Protein AF-G8SFS6-F1 (afdb_monomer_lite)

Radius of gyration: 29.77 Å; chains: 1; bounding box: 73×51×86 Å

Sequence (301 aa):
MADQIERLFADLRTDTLPRIRPPGADAARRTVRRRRRRAAAVTGIGLAVLAVAAFTTPLRLSSPAEPAAPLSQAERDSLALDAARVIRLHDYPQTNGGTITGDGPLVTLDVLPGEYDFVAACAGQAGTVDLRAGETHLELPCGPAPDKKAITVAVTGRRQQISVAARSDPAALGRVGIGWALNLSEKSRAQLMAAARQAIGDNASSTFLDDNGASGVQDNSVRAGSYRVTAACIGTGPVHGQAGNQQATGPFHPLKAFVVECDGKAHDFDVTMPAGSKMGFFEFSTVASAQGALGYRVTRR

Secondary structure (DSSP, 8-state):
-THHHHHHHHHHHHHS-----PPPHHHHHHHHHHHHHHHTTSSSSS-SS-SSS--SS-----PPPPPPPPPPHHHHHHHHHHHHHHTTTTT-TT-EEEEEESS---EEEEE-SEEEEEEEEEEESS-EEEEEETTEEEEEE-BSSPPEEEEEEEE-SSSEEEEEEEEE-TTTTTTEEEEEEEEE-HHHHHHHHHHHHHTT-TT-EEEEE-TT---PBP-TT--SEEEEEEEEEEEEEEEEEEEEEE-TTS-EEEEEEEEEEEEEEEEEEEEEEPTT--EEEE--EEPTT-EEEEEEEEEE-

Structure (mmCIF, N/CA/C/O backbone):
data_AF-G8SFS6-F1
#
_entry.id   AF-G8SFS6-F1
#
loop_
_atom_site.group_PDB
_atom_site.id
_atom_site.type_symbol
_atom_site.label_atom_id
_atom_site.label_alt_id
_atom_site.label_comp_id
_atom_site.label_asym_id
_atom_site.label_entity_id
_atom_site.label_seq_id
_atom_site.pdbx_PDB_ins_code
_atom_site.Cartn_x
_atom_site.Cartn_y
_atom_site.Cartn_z
_atom_site.occupancy
_atom_site.B_iso_or_equiv
_atom_site.auth_seq_id
_atom_site.auth_comp_id
_atom_site.auth_asym_id
_atom_site.auth_atom_id
_atom_site.pdbx_PDB_model_num
ATOM 1 N N . MET A 1 1 ? 27.723 22.082 29.533 1.00 51.47 1 MET A N 1
ATOM 2 C CA . MET A 1 1 ? 27.273 20.682 29.337 1.00 51.47 1 MET A CA 1
ATOM 3 C C . MET A 1 1 ? 27.221 20.255 27.865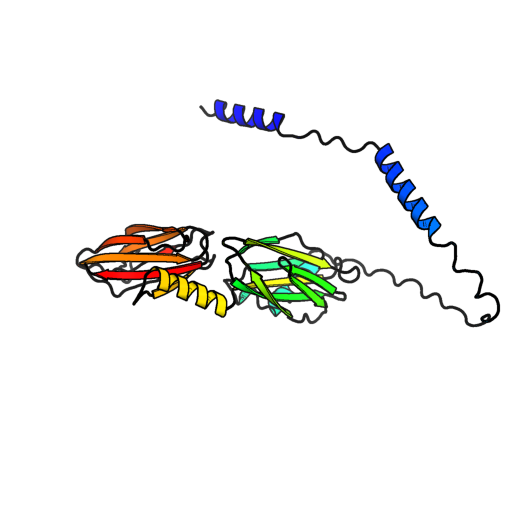 1.00 51.47 1 MET A C 1
ATOM 5 O O . MET A 1 1 ? 27.169 19.057 27.631 1.00 51.47 1 MET A O 1
ATOM 9 N N . ALA A 1 2 ? 27.286 21.166 26.880 1.00 58.38 2 ALA A N 1
ATOM 10 C CA . ALA A 1 2 ? 27.370 20.803 25.456 1.00 58.38 2 ALA A CA 1
ATOM 11 C C . ALA A 1 2 ? 28.702 20.110 25.076 1.00 58.38 2 ALA A C 1
ATOM 13 O O . ALA A 1 2 ? 28.708 19.179 24.277 1.00 58.38 2 ALA A O 1
ATOM 14 N N . ASP A 1 3 ? 29.801 20.469 25.746 1.00 71.38 3 ASP A N 1
ATOM 15 C CA . ASP A 1 3 ? 31.157 19.984 25.435 1.00 71.38 3 ASP A CA 1
ATOM 16 C C . ASP A 1 3 ? 31.357 18.468 25.623 1.00 71.38 3 ASP A C 1
ATOM 18 O O . ASP A 1 3 ? 32.284 17.875 25.071 1.00 71.38 3 ASP A O 1
ATOM 22 N N . GLN A 1 4 ? 30.501 17.815 26.415 1.00 74.06 4 GLN A N 1
ATOM 23 C CA . GLN A 1 4 ? 30.612 16.379 26.687 1.00 74.06 4 GLN A CA 1
ATOM 24 C C . GLN A 1 4 ? 30.012 15.534 25.555 1.00 74.06 4 GLN A C 1
ATOM 26 O O . GLN A 1 4 ? 30.500 14.441 25.273 1.00 74.06 4 GLN A O 1
ATOM 31 N N . ILE A 1 5 ? 28.995 16.067 24.870 1.00 78.62 5 ILE A N 1
ATOM 32 C CA . ILE A 1 5 ? 28.347 15.415 23.728 1.00 78.62 5 ILE A CA 1
ATOM 33 C C . ILE A 1 5 ? 29.230 15.550 22.480 1.00 78.62 5 ILE A C 1
ATOM 35 O O . ILE A 1 5 ? 29.415 14.572 21.759 1.00 78.62 5 ILE A O 1
ATOM 39 N N . GLU A 1 6 ? 29.861 16.709 22.261 1.00 80.25 6 GLU A N 1
ATOM 40 C CA . GLU A 1 6 ? 30.803 16.894 21.145 1.00 80.25 6 GLU A CA 1
ATOM 41 C C . GLU A 1 6 ? 32.016 15.959 21.225 1.00 80.25 6 GLU A C 1
ATOM 43 O O . GLU A 1 6 ? 32.436 15.418 20.200 1.00 80.25 6 GLU A O 1
ATOM 48 N N . ARG A 1 7 ? 32.542 15.689 22.429 1.00 79.56 7 ARG A N 1
ATOM 49 C CA . ARG A 1 7 ? 33.645 14.726 22.605 1.00 79.56 7 ARG A CA 1
ATOM 50 C C . ARG A 1 7 ? 33.244 13.295 22.247 1.00 79.56 7 ARG A C 1
ATOM 52 O O . ARG A 1 7 ? 34.015 12.608 21.586 1.00 79.56 7 ARG A O 1
ATOM 59 N N . LEU A 1 8 ? 32.030 12.871 22.603 1.00 82.56 8 LEU A N 1
ATOM 60 C CA . LEU A 1 8 ? 31.534 11.533 22.262 1.00 82.56 8 LEU A CA 1
ATOM 61 C C . LEU A 1 8 ? 31.358 11.349 20.747 1.00 82.56 8 LEU A C 1
ATOM 63 O O . LEU A 1 8 ? 31.684 10.287 20.218 1.00 82.56 8 LEU A O 1
ATOM 67 N N . PHE A 1 9 ? 30.901 12.380 20.029 1.00 82.06 9 PHE A N 1
ATOM 68 C CA . PHE A 1 9 ? 30.784 12.314 18.568 1.00 82.06 9 PHE A CA 1
ATOM 69 C C . PHE A 1 9 ? 32.134 12.390 17.845 1.00 82.06 9 PHE A C 1
ATOM 71 O O . PHE A 1 9 ? 32.279 11.791 16.778 1.00 82.06 9 PHE A O 1
ATOM 78 N N . ALA A 1 10 ? 33.121 13.092 18.406 1.00 83.25 10 ALA A N 1
ATOM 79 C CA . ALA A 1 10 ? 34.467 13.154 17.842 1.00 83.25 10 ALA A CA 1
ATOM 80 C C . ALA A 1 10 ? 35.186 11.793 17.922 1.00 83.25 10 ALA A C 1
ATOM 82 O O . ALA A 1 10 ? 35.748 11.342 16.920 1.00 83.25 10 ALA A O 1
ATOM 83 N N . ASP A 1 11 ? 35.094 11.097 19.059 1.00 77.56 11 ASP A N 1
ATOM 84 C CA . ASP A 1 11 ? 35.721 9.779 19.229 1.00 77.56 11 ASP A CA 1
ATOM 85 C C . ASP A 1 11 ? 35.065 8.713 18.334 1.00 77.56 11 ASP A C 1
ATOM 87 O O . ASP A 1 11 ? 35.756 7.978 17.624 1.00 77.56 11 ASP A O 1
ATOM 91 N N . LEU A 1 12 ? 33.729 8.702 18.237 1.00 78.94 12 LEU A N 1
ATOM 92 C CA . LEU A 1 12 ? 32.998 7.759 17.377 1.00 78.94 12 LEU A CA 1
ATOM 93 C C . LEU A 1 12 ? 33.327 7.906 15.885 1.00 78.94 12 LEU A C 1
ATOM 95 O O . LEU A 1 12 ? 33.337 6.913 15.154 1.00 78.94 12 LEU A O 1
ATOM 99 N N . ARG A 1 13 ? 33.625 9.124 15.415 1.00 74.56 13 ARG A N 1
ATOM 100 C CA . ARG A 1 13 ? 33.998 9.377 14.012 1.00 74.56 13 ARG A CA 1
ATOM 101 C C . ARG A 1 13 ? 35.380 8.834 13.657 1.00 74.56 13 ARG A C 1
ATOM 103 O O . ARG A 1 13 ? 35.637 8.548 12.489 1.00 74.56 13 ARG A O 1
ATOM 110 N N . THR A 1 14 ? 36.254 8.708 14.650 1.00 74.25 14 THR A N 1
ATOM 111 C CA . THR A 1 14 ? 37.650 8.315 14.444 1.00 74.25 14 THR A CA 1
ATOM 112 C C . THR A 1 14 ? 37.804 6.792 14.434 1.00 74.25 14 THR A C 1
ATOM 114 O O . THR A 1 14 ? 38.579 6.271 13.632 1.00 74.25 14 THR A O 1
ATOM 117 N N . ASP A 1 15 ? 36.994 6.075 15.222 1.00 70.50 15 ASP A N 1
ATOM 118 C CA . ASP A 1 15 ? 37.064 4.608 15.342 1.00 70.50 15 ASP A CA 1
ATOM 119 C C . ASP A 1 15 ? 36.212 3.828 14.324 1.00 70.50 15 ASP A C 1
ATOM 121 O O . ASP A 1 15 ? 36.464 2.647 14.083 1.00 70.50 15 ASP A O 1
ATOM 125 N N . THR A 1 16 ? 35.220 4.455 13.682 1.00 65.50 16 THR A N 1
ATOM 126 C CA . THR A 1 16 ? 34.256 3.734 12.821 1.00 65.50 16 THR A CA 1
ATOM 127 C C . THR A 1 16 ? 34.496 3.856 11.321 1.00 65.50 16 THR A C 1
ATOM 129 O O . THR A 1 16 ? 33.719 3.304 10.545 1.00 65.50 16 THR A O 1
ATOM 132 N N . LEU A 1 17 ? 35.564 4.525 10.873 1.00 60.78 17 LEU A N 1
ATOM 133 C CA . LEU A 1 17 ? 35.901 4.576 9.449 1.00 60.78 17 LEU A CA 1
ATOM 134 C C . LEU A 1 17 ? 36.831 3.410 9.080 1.00 60.78 17 LEU A C 1
ATOM 136 O O . LEU A 1 17 ? 38.049 3.513 9.266 1.00 60.78 17 LEU A O 1
ATOM 140 N N . PRO A 1 18 ? 36.307 2.292 8.534 1.00 63.66 18 PRO A N 1
ATOM 141 C CA . PRO A 1 18 ? 37.149 1.217 8.043 1.00 63.66 18 PRO A CA 1
ATOM 142 C C . PRO A 1 18 ? 38.092 1.776 6.979 1.00 63.66 18 PRO A C 1
ATOM 144 O O . PRO A 1 18 ? 37.667 2.368 5.984 1.00 63.66 18 PRO A O 1
ATOM 147 N N . ARG A 1 19 ? 39.398 1.577 7.175 1.00 64.62 19 ARG A N 1
ATOM 148 C CA . ARG A 1 19 ? 40.408 1.889 6.161 1.00 64.62 19 ARG A CA 1
ATOM 149 C C . ARG A 1 19 ? 40.219 0.944 4.976 1.00 64.62 19 ARG A C 1
ATOM 151 O O . ARG A 1 19 ? 40.835 -0.119 4.914 1.00 64.62 19 ARG A O 1
ATOM 158 N N . ILE A 1 20 ? 39.373 1.332 4.025 1.00 66.62 20 ILE A N 1
ATOM 159 C CA . ILE A 1 20 ? 39.246 0.646 2.740 1.00 66.62 20 ILE A CA 1
ATOM 160 C C . ILE A 1 20 ? 40.536 0.911 1.968 1.00 66.62 20 ILE A C 1
ATOM 162 O O . ILE A 1 20 ? 40.723 1.963 1.360 1.00 66.62 20 ILE A O 1
ATOM 166 N N . ARG A 1 21 ? 41.469 -0.039 2.038 1.00 71.56 21 ARG A N 1
ATOM 167 C CA . ARG A 1 21 ? 42.696 0.010 1.249 1.00 71.56 21 ARG A CA 1
ATOM 168 C C . ARG A 1 21 ? 42.326 -0.378 -0.186 1.00 71.56 21 ARG A C 1
ATOM 170 O O . ARG A 1 21 ? 41.913 -1.522 -0.394 1.00 71.56 21 ARG A O 1
ATOM 177 N N . PRO A 1 22 ? 42.430 0.531 -1.170 1.00 69.38 22 PRO A N 1
ATOM 178 C CA . PRO A 1 22 ? 42.109 0.188 -2.546 1.00 69.38 22 PRO A CA 1
ATOM 179 C C . PRO A 1 22 ? 43.020 -0.961 -3.006 1.00 69.38 22 PRO A C 1
ATOM 181 O O . PRO A 1 22 ? 44.209 -0.977 -2.658 1.00 69.38 22 PRO A O 1
ATOM 184 N N . PRO A 1 23 ? 42.492 -1.947 -3.752 1.00 75.25 23 PRO A N 1
ATOM 185 C CA . PRO A 1 23 ? 43.299 -3.044 -4.260 1.00 75.25 23 PRO A CA 1
ATOM 186 C C . PRO A 1 23 ? 44.426 -2.474 -5.127 1.00 75.25 23 PRO A C 1
ATOM 188 O O . PRO A 1 23 ? 44.185 -1.688 -6.041 1.00 75.25 23 PRO A O 1
ATOM 191 N N . GLY A 1 24 ? 45.670 -2.853 -4.821 1.00 83.44 24 GLY A N 1
ATOM 192 C CA . GLY A 1 24 ? 46.840 -2.369 -5.554 1.00 83.44 24 GLY A CA 1
ATOM 193 C C . GLY A 1 24 ? 46.741 -2.675 -7.053 1.00 83.44 24 GLY A C 1
ATOM 194 O O . GLY A 1 24 ? 46.121 -3.662 -7.458 1.00 83.44 24 GLY A O 1
ATOM 195 N N . ALA A 1 25 ? 47.383 -1.848 -7.884 1.00 76.88 25 ALA A N 1
ATOM 196 C CA . ALA A 1 25 ? 47.324 -1.928 -9.349 1.00 76.88 25 ALA A CA 1
ATOM 197 C C . ALA A 1 25 ? 47.638 -3.333 -9.919 1.00 76.88 25 ALA A C 1
ATOM 199 O O . ALA A 1 25 ? 47.129 -3.713 -10.978 1.00 76.88 25 ALA A O 1
ATOM 200 N N . ASP A 1 26 ? 48.411 -4.147 -9.198 1.00 73.75 26 ASP A N 1
ATOM 201 C CA . ASP A 1 26 ? 48.727 -5.524 -9.583 1.00 73.75 26 ASP A CA 1
ATOM 202 C C . ASP A 1 26 ? 47.541 -6.492 -9.474 1.00 73.75 26 ASP A C 1
ATOM 204 O O . ASP A 1 26 ? 47.451 -7.437 -10.263 1.00 73.75 26 ASP A O 1
ATOM 208 N N . ALA A 1 27 ? 46.601 -6.262 -8.553 1.00 66.94 27 ALA A N 1
ATOM 209 C CA . ALA A 1 27 ? 45.378 -7.059 -8.449 1.00 66.94 27 ALA A CA 1
ATOM 210 C C . ALA A 1 27 ? 44.453 -6.801 -9.651 1.00 66.94 27 ALA A C 1
ATOM 212 O O . ALA A 1 27 ? 43.930 -7.747 -10.246 1.00 66.94 27 ALA A O 1
ATOM 213 N N . ALA A 1 28 ? 44.345 -5.538 -10.082 1.00 70.62 28 ALA A N 1
ATOM 214 C CA . ALA A 1 28 ? 43.589 -5.149 -11.272 1.00 70.62 28 ALA A CA 1
ATOM 215 C C . ALA A 1 28 ? 44.207 -5.707 -12.570 1.00 70.62 28 ALA A C 1
ATOM 217 O O . ALA A 1 28 ? 43.500 -6.176 -13.462 1.00 70.62 28 ALA A O 1
ATOM 218 N N . ARG A 1 29 ? 45.542 -5.745 -12.681 1.00 75.88 29 ARG A N 1
ATOM 219 C CA . ARG A 1 29 ? 46.215 -6.313 -13.866 1.00 75.88 29 ARG A CA 1
ATOM 220 C C . ARG A 1 29 ? 45.997 -7.825 -14.005 1.00 75.88 29 ARG A C 1
ATOM 222 O O . ARG A 1 29 ? 45.841 -8.322 -15.125 1.00 75.88 29 ARG A O 1
ATOM 229 N N . ARG A 1 30 ? 45.945 -8.574 -12.895 1.00 73.25 30 ARG A N 1
ATOM 230 C CA . ARG A 1 30 ? 45.730 -10.037 -12.921 1.00 73.25 30 ARG A CA 1
ATOM 231 C C . ARG A 1 30 ? 44.321 -10.420 -13.383 1.00 73.25 30 ARG A C 1
ATOM 233 O O . ARG A 1 30 ? 44.181 -11.386 -14.140 1.00 73.25 30 ARG A O 1
ATOM 240 N N . THR A 1 31 ? 43.290 -9.670 -12.993 1.00 68.75 31 THR A N 1
ATOM 241 C CA . THR A 1 31 ? 41.898 -9.957 -13.388 1.00 68.75 31 THR A CA 1
ATOM 242 C C . THR A 1 31 ? 41.671 -9.735 -14.885 1.00 68.75 31 THR A C 1
ATOM 244 O O . THR A 1 31 ? 41.073 -10.589 -15.546 1.00 68.75 31 THR A O 1
ATOM 247 N N . VAL A 1 32 ? 42.249 -8.678 -15.467 1.00 71.81 32 VAL A N 1
ATOM 248 C CA . VAL A 1 32 ? 42.167 -8.409 -16.917 1.00 71.81 32 VAL A CA 1
ATOM 249 C C . VAL A 1 32 ? 42.871 -9.499 -17.737 1.00 71.81 32 VAL A C 1
ATOM 251 O O . VAL A 1 32 ? 42.327 -9.985 -18.734 1.00 71.81 32 VAL A O 1
ATOM 254 N N . ARG A 1 33 ? 44.056 -9.954 -17.300 1.00 72.25 33 ARG A N 1
ATOM 255 C CA . ARG A 1 33 ? 44.831 -10.983 -18.019 1.00 72.25 33 ARG A CA 1
ATOM 256 C C . ARG A 1 33 ? 44.119 -12.343 -18.037 1.00 72.25 33 ARG A C 1
ATOM 258 O O . ARG A 1 33 ? 44.167 -13.039 -19.052 1.00 72.25 33 ARG A O 1
ATOM 265 N N . ARG A 1 34 ? 43.406 -12.705 -16.959 1.00 69.31 34 ARG A N 1
ATOM 266 C CA . ARG A 1 34 ? 42.624 -13.957 -16.873 1.00 69.31 34 ARG A CA 1
ATOM 267 C C . ARG A 1 34 ? 41.404 -13.942 -17.801 1.00 69.31 34 ARG A C 1
ATOM 269 O O . ARG A 1 34 ? 41.083 -14.973 -18.387 1.00 69.31 34 ARG A O 1
ATOM 276 N N . ARG A 1 35 ? 40.765 -12.779 -17.985 1.00 65.88 35 ARG A N 1
ATOM 277 C CA . ARG A 1 35 ? 39.604 -12.618 -18.880 1.00 65.88 35 ARG A CA 1
ATOM 278 C C . ARG A 1 35 ? 39.998 -12.742 -20.356 1.00 65.88 35 ARG A C 1
ATOM 280 O O . ARG A 1 35 ? 39.342 -13.469 -21.095 1.00 65.88 35 ARG A O 1
ATOM 287 N N . ARG A 1 36 ? 41.126 -12.142 -20.762 1.00 66.44 36 ARG A N 1
ATOM 288 C CA . ARG A 1 36 ? 41.638 -12.248 -22.146 1.00 66.44 36 ARG A CA 1
ATOM 289 C C . ARG A 1 36 ? 42.048 -13.672 -22.535 1.00 66.44 36 ARG A C 1
ATOM 291 O O . ARG A 1 36 ? 41.779 -14.089 -23.654 1.00 66.44 36 ARG A O 1
ATOM 298 N N . ARG A 1 37 ? 42.632 -14.449 -21.613 1.00 59.28 37 ARG A N 1
ATOM 299 C CA . ARG A 1 37 ? 43.004 -15.851 -21.891 1.00 59.28 37 ARG A CA 1
ATOM 300 C C . ARG A 1 37 ? 41.801 -16.784 -22.065 1.00 59.28 37 ARG A C 1
ATOM 302 O O . ARG A 1 37 ? 41.914 -17.757 -22.796 1.00 59.28 37 ARG A O 1
ATOM 309 N N . ARG A 1 38 ? 40.656 -16.489 -21.438 1.00 57.09 38 ARG A N 1
ATOM 310 C CA . ARG A 1 38 ? 39.422 -17.276 -21.625 1.00 57.09 38 ARG A CA 1
ATOM 311 C C . ARG A 1 38 ? 38.707 -16.957 -22.940 1.00 57.09 38 ARG A C 1
ATOM 313 O O . ARG A 1 38 ? 38.140 -17.863 -23.532 1.00 57.09 38 ARG A O 1
ATOM 320 N N . ALA A 1 39 ? 38.792 -15.718 -23.426 1.00 54.19 39 ALA A N 1
ATOM 321 C CA . ALA A 1 39 ? 38.217 -15.337 -24.718 1.00 54.19 39 ALA A CA 1
ATOM 322 C C . ALA A 1 39 ? 38.933 -16.001 -25.912 1.00 54.19 39 ALA A C 1
ATOM 324 O O . ALA A 1 39 ? 38.287 -16.359 -26.887 1.00 54.19 39 ALA A O 1
ATOM 325 N N . ALA A 1 40 ? 40.248 -16.227 -25.816 1.00 52.12 40 ALA A N 1
ATOM 326 C CA . ALA A 1 40 ? 41.033 -16.836 -26.894 1.00 52.12 40 ALA A CA 1
ATOM 327 C C . ALA A 1 40 ? 40.899 -18.371 -27.001 1.00 52.12 40 ALA A C 1
ATOM 329 O O . ALA A 1 40 ? 41.312 -18.944 -28.001 1.00 52.12 40 ALA A O 1
ATOM 330 N N . ALA A 1 41 ? 40.345 -19.048 -25.988 1.00 52.12 41 ALA A N 1
ATOM 331 C CA . ALA A 1 41 ? 40.262 -20.513 -25.959 1.00 52.12 41 ALA A CA 1
ATOM 332 C C . ALA A 1 41 ? 38.978 -21.087 -26.595 1.00 52.12 41 ALA A C 1
ATOM 334 O O . ALA A 1 41 ? 38.900 -22.290 -26.812 1.00 52.12 41 ALA A O 1
ATOM 335 N N . VAL A 1 42 ? 37.974 -20.254 -26.898 1.00 50.47 42 VAL A N 1
ATOM 336 C CA . VAL A 1 42 ? 36.655 -20.712 -27.390 1.00 50.47 42 VAL A CA 1
ATOM 337 C C . VAL A 1 42 ? 36.524 -20.618 -28.922 1.00 50.47 42 VAL A C 1
ATOM 339 O O . VAL A 1 42 ? 35.622 -21.203 -29.507 1.00 50.47 42 VAL A O 1
ATOM 342 N N . THR A 1 43 ? 37.466 -19.978 -29.615 1.00 48.06 43 THR A N 1
ATOM 343 C CA . THR A 1 43 ? 37.448 -19.788 -31.080 1.00 48.06 43 THR A CA 1
ATOM 344 C C . THR A 1 43 ? 38.210 -20.862 -31.876 1.00 48.06 43 THR A C 1
ATOM 346 O O . THR A 1 43 ? 38.569 -20.631 -33.025 1.00 48.06 43 THR A O 1
ATOM 349 N N . GLY A 1 44 ? 38.492 -22.029 -31.285 1.00 47.47 44 GLY A N 1
ATOM 350 C CA . GLY A 1 44 ? 39.477 -22.976 -31.830 1.00 47.47 44 GLY A CA 1
ATOM 351 C C . GLY A 1 44 ? 38.984 -24.181 -32.646 1.00 47.47 44 GLY A C 1
ATOM 352 O O . GLY A 1 44 ? 39.829 -24.837 -33.240 1.00 47.47 44 GLY A O 1
ATOM 353 N N . ILE A 1 45 ? 37.690 -24.537 -32.683 1.00 48.38 45 ILE A N 1
ATOM 354 C CA . ILE A 1 45 ? 37.282 -25.884 -33.180 1.00 48.38 45 ILE A CA 1
ATOM 355 C C . ILE A 1 45 ? 36.271 -25.865 -34.355 1.00 48.38 45 ILE A C 1
ATOM 357 O O . ILE A 1 45 ? 35.963 -26.903 -34.928 1.00 48.38 45 ILE A O 1
ATOM 361 N N . GLY A 1 46 ? 35.801 -24.703 -34.820 1.00 43.84 46 GLY A N 1
ATOM 362 C CA . GLY A 1 46 ? 34.684 -24.622 -35.783 1.00 43.84 46 GLY A CA 1
ATOM 363 C C . GLY A 1 46 ? 34.990 -24.197 -37.228 1.00 43.84 46 GLY A C 1
ATOM 364 O O . GLY A 1 46 ? 34.070 -23.729 -37.887 1.00 43.84 46 GLY A O 1
ATOM 365 N N . LEU A 1 47 ? 36.232 -24.268 -37.730 1.00 49.41 47 LEU A N 1
ATOM 366 C CA . LEU A 1 47 ? 36.612 -23.634 -39.016 1.00 49.41 47 LEU A CA 1
ATOM 367 C C . LEU A 1 47 ? 37.258 -24.563 -40.066 1.00 49.41 47 LEU A C 1
ATOM 369 O O . LEU A 1 47 ? 38.018 -24.094 -40.905 1.00 49.41 47 LEU A O 1
ATOM 373 N N . ALA A 1 48 ? 36.955 -25.866 -40.068 1.00 47.62 48 ALA A N 1
ATOM 374 C CA . ALA A 1 48 ? 37.565 -26.804 -41.028 1.00 47.62 48 ALA A CA 1
ATOM 375 C C . ALA A 1 48 ? 36.614 -27.438 -42.072 1.00 47.62 48 ALA A C 1
ATOM 377 O O . ALA A 1 48 ? 37.098 -28.151 -42.942 1.00 47.62 48 ALA A O 1
ATOM 378 N N . VAL A 1 49 ? 35.293 -27.188 -42.051 1.00 50.28 49 VAL A N 1
ATOM 379 C CA . VAL A 1 49 ? 34.330 -27.903 -42.939 1.00 50.28 49 VAL A CA 1
ATOM 380 C C . VAL A 1 49 ? 33.600 -27.004 -43.963 1.00 50.28 49 VAL A C 1
ATOM 382 O O . VAL A 1 49 ? 32.923 -27.505 -44.851 1.00 50.28 49 VAL A O 1
ATOM 385 N N . LEU A 1 50 ? 33.782 -25.678 -43.948 1.00 49.84 50 LEU A N 1
ATOM 386 C CA . LEU A 1 50 ? 33.059 -24.737 -44.836 1.00 49.84 50 LEU A CA 1
ATOM 387 C C . LEU A 1 50 ? 33.891 -24.192 -46.017 1.00 49.84 50 LEU A C 1
ATOM 389 O O . LEU A 1 50 ? 33.659 -23.080 -46.480 1.00 49.84 50 LEU A O 1
ATOM 393 N N . ALA A 1 51 ? 34.878 -24.941 -46.514 1.00 51.72 51 ALA A N 1
ATOM 394 C CA . ALA A 1 51 ? 35.864 -24.394 -47.454 1.00 51.72 51 ALA A CA 1
ATOM 395 C C . ALA A 1 51 ? 35.581 -24.591 -48.960 1.00 51.72 51 ALA A C 1
ATOM 397 O O . ALA A 1 51 ? 36.392 -24.125 -49.751 1.00 51.72 51 ALA A O 1
ATOM 398 N N . VAL A 1 52 ? 34.496 -25.250 -49.410 1.00 50.97 52 VAL A N 1
ATOM 399 C CA . VAL A 1 52 ? 34.407 -25.634 -50.849 1.00 50.97 52 VAL A CA 1
ATOM 400 C C . VAL A 1 52 ? 33.099 -25.280 -51.591 1.00 50.97 52 VAL A C 1
ATOM 402 O O . VAL A 1 52 ? 33.038 -25.494 -52.793 1.00 50.97 52 VAL A O 1
ATOM 405 N N . ALA A 1 53 ? 32.072 -24.661 -50.987 1.00 48.41 53 ALA A N 1
ATOM 406 C CA . ALA A 1 53 ? 30.768 -24.534 -51.682 1.00 48.41 53 ALA A CA 1
ATOM 407 C C . ALA A 1 53 ? 30.106 -23.142 -51.797 1.00 48.41 53 ALA A C 1
ATOM 409 O O . ALA A 1 53 ? 28.985 -23.073 -52.290 1.00 48.41 53 ALA A O 1
ATOM 410 N N . ALA A 1 54 ? 30.728 -22.024 -51.405 1.00 47.75 54 ALA A N 1
ATOM 411 C CA . ALA A 1 54 ? 30.031 -20.727 -51.460 1.00 47.75 54 ALA A CA 1
ATOM 412 C C . ALA A 1 54 ? 30.956 -19.540 -51.765 1.00 47.75 54 ALA A C 1
ATOM 414 O O . ALA A 1 54 ? 31.268 -18.733 -50.895 1.00 47.75 54 ALA A O 1
ATOM 415 N N . PHE A 1 55 ? 31.379 -19.411 -53.021 1.00 53.09 55 PHE A N 1
ATOM 416 C CA . PHE A 1 55 ? 32.021 -18.202 -53.540 1.00 53.09 55 PHE A CA 1
ATOM 417 C C . PHE A 1 55 ? 31.120 -17.596 -54.618 1.00 53.09 55 PHE A C 1
ATOM 419 O O . PHE A 1 55 ? 31.103 -18.107 -55.732 1.00 53.09 55 PHE A O 1
ATOM 426 N N . THR A 1 56 ? 30.337 -16.562 -54.268 1.00 54.59 56 THR A N 1
ATOM 427 C CA . THR A 1 56 ? 29.921 -15.431 -55.148 1.00 54.59 56 THR A CA 1
ATOM 428 C C . THR A 1 56 ? 28.780 -14.571 -54.597 1.00 54.59 56 THR A C 1
ATOM 430 O O . THR A 1 56 ? 28.546 -13.498 -55.145 1.00 54.59 56 THR A O 1
ATOM 433 N N . THR A 1 57 ? 28.100 -14.922 -53.501 1.00 52.97 57 THR A N 1
ATOM 434 C CA . THR A 1 57 ? 27.188 -13.954 -52.868 1.00 52.97 57 THR A CA 1
ATOM 435 C C . THR A 1 57 ? 28.001 -12.959 -52.040 1.00 52.97 57 THR A C 1
ATOM 437 O O . THR A 1 57 ? 28.634 -13.386 -51.070 1.00 52.97 57 THR A O 1
ATOM 440 N N . PRO A 1 58 ? 28.013 -11.653 -52.371 1.00 58.31 58 PRO A N 1
ATOM 441 C CA . PRO A 1 58 ? 28.617 -10.659 -51.500 1.00 58.31 58 PRO A CA 1
ATOM 442 C C . PRO A 1 58 ? 27.854 -10.687 -50.177 1.00 58.31 58 PRO A C 1
ATOM 444 O O . PRO A 1 58 ? 26.701 -10.260 -50.102 1.00 58.31 58 PRO A O 1
ATOM 447 N N . LEU A 1 59 ? 28.490 -11.221 -49.134 1.00 58.09 59 LEU A N 1
ATOM 448 C CA . LEU A 1 59 ? 28.048 -11.034 -47.762 1.00 58.09 59 LEU A CA 1
ATOM 449 C C . LEU A 1 59 ? 28.077 -9.527 -47.514 1.00 58.09 59 LEU A C 1
ATOM 451 O O . LEU A 1 59 ? 29.126 -8.950 -47.230 1.00 58.09 59 LEU A O 1
ATOM 455 N N . ARG A 1 60 ? 26.920 -8.875 -47.668 1.00 55.28 60 ARG A N 1
ATOM 456 C CA . ARG A 1 60 ? 26.682 -7.559 -47.087 1.00 55.28 60 ARG A CA 1
ATOM 457 C C . ARG A 1 60 ? 26.769 -7.769 -45.583 1.00 55.28 60 ARG A C 1
ATOM 459 O O . ARG A 1 60 ? 25.790 -8.138 -44.944 1.00 55.28 60 ARG A O 1
ATOM 466 N N . LEU A 1 61 ? 27.976 -7.616 -45.049 1.00 66.19 61 LEU A N 1
ATOM 467 C CA . LEU A 1 61 ? 28.212 -7.437 -43.629 1.00 66.19 61 LEU A CA 1
ATOM 468 C C . LEU A 1 61 ? 27.455 -6.165 -43.261 1.00 66.19 61 LEU A C 1
ATOM 470 O O . LEU A 1 61 ? 27.956 -5.062 -43.464 1.00 66.19 61 LEU A O 1
ATOM 474 N N . SER A 1 62 ? 26.200 -6.320 -42.840 1.00 66.50 62 SER A N 1
ATOM 475 C CA . SER A 1 62 ? 25.424 -5.232 -42.269 1.00 66.50 62 SER A CA 1
ATOM 476 C C . SER A 1 62 ? 26.261 -4.678 -41.130 1.00 66.50 62 SER A C 1
ATOM 478 O O . SER A 1 62 ? 26.500 -5.387 -40.149 1.00 66.50 62 SER A O 1
ATOM 480 N N . SER A 1 63 ? 26.773 -3.455 -41.295 1.00 76.56 63 SER A N 1
ATOM 481 C CA . SER A 1 63 ? 27.457 -2.759 -40.213 1.00 76.56 63 SER A CA 1
ATOM 482 C C . SER A 1 63 ? 26.569 -2.858 -38.976 1.00 76.56 63 SER A C 1
ATOM 484 O O . SER A 1 63 ? 25.363 -2.613 -39.102 1.00 76.56 63 SER A O 1
ATOM 486 N N . PRO A 1 64 ? 27.110 -3.279 -37.818 1.00 75.12 64 PRO A N 1
ATOM 487 C CA . PRO A 1 64 ? 26.324 -3.352 -36.599 1.00 75.12 64 PRO A CA 1
ATOM 488 C C . PRO A 1 64 ? 25.647 -1.999 -36.409 1.00 75.12 64 PRO A C 1
ATOM 490 O O . PRO A 1 64 ? 26.322 -0.969 -36.424 1.00 75.12 64 PRO A O 1
ATOM 493 N N . ALA A 1 65 ? 24.313 -2.016 -36.341 1.00 76.06 65 ALA A N 1
ATOM 494 C CA . ALA A 1 65 ? 23.526 -0.807 -36.174 1.00 76.06 65 ALA A CA 1
ATOM 495 C C . ALA A 1 65 ? 24.075 -0.046 -34.967 1.00 76.06 65 ALA A C 1
ATOM 497 O O . ALA A 1 65 ? 24.270 -0.630 -33.896 1.00 76.06 65 ALA A O 1
ATOM 498 N N . GLU A 1 66 ? 24.389 1.229 -35.172 1.00 81.25 66 GLU A N 1
ATOM 499 C CA . GLU A 1 66 ? 24.935 2.070 -34.120 1.00 81.25 66 GLU A CA 1
ATOM 500 C C . GLU A 1 66 ? 23.946 2.085 -32.943 1.00 81.25 66 GLU A C 1
ATOM 502 O O . GLU A 1 66 ? 22.744 2.292 -33.154 1.00 81.25 66 GLU A O 1
ATOM 507 N N . PRO A 1 67 ? 24.395 1.791 -31.710 1.00 80.31 67 PRO A N 1
ATOM 508 C CA . PRO A 1 67 ? 23.500 1.779 -30.566 1.00 80.31 67 PRO A CA 1
ATOM 509 C C . PRO A 1 67 ? 22.918 3.181 -30.383 1.00 80.31 67 PRO A C 1
ATOM 511 O O . PRO A 1 67 ? 23.663 4.142 -30.207 1.00 80.31 67 PRO A O 1
ATOM 514 N N . ALA A 1 68 ? 21.587 3.299 -30.432 1.00 85.31 68 ALA A N 1
ATOM 515 C CA . ALA A 1 68 ? 20.940 4.600 -30.268 1.00 85.31 68 ALA A CA 1
ATOM 516 C C . ALA A 1 68 ? 21.350 5.255 -28.937 1.00 85.31 68 ALA A C 1
ATOM 518 O O . ALA A 1 68 ? 21.489 4.572 -27.917 1.00 85.31 68 ALA A O 1
ATOM 519 N N . ALA A 1 69 ? 21.528 6.575 -28.964 1.00 90.88 69 ALA A N 1
ATOM 520 C CA . ALA A 1 69 ? 21.977 7.345 -27.814 1.00 90.88 69 ALA A CA 1
ATOM 521 C C . ALA A 1 69 ? 21.002 7.219 -26.622 1.00 90.88 69 ALA A C 1
ATOM 523 O O . ALA A 1 69 ? 19.788 7.102 -26.827 1.00 90.88 69 ALA A O 1
ATOM 524 N N . PRO A 1 70 ? 21.507 7.237 -25.374 1.00 93.00 70 PRO A N 1
ATOM 525 C CA . PRO A 1 70 ? 20.652 7.302 -24.196 1.00 93.00 70 PRO A CA 1
ATOM 526 C C . PRO A 1 70 ? 19.899 8.637 -24.157 1.00 93.00 70 PRO A C 1
ATOM 528 O O . PRO A 1 70 ? 20.424 9.665 -24.585 1.00 93.00 70 PRO A O 1
ATOM 531 N N . LEU A 1 71 ? 18.687 8.625 -23.601 1.00 93.50 71 LEU A N 1
ATOM 532 C CA . LEU A 1 71 ? 17.892 9.838 -23.413 1.00 93.50 71 LEU A CA 1
ATOM 533 C C . LEU A 1 71 ? 18.480 10.716 -22.298 1.00 93.50 71 LEU A C 1
ATOM 535 O O . LEU A 1 71 ? 19.239 10.250 -21.438 1.00 93.50 71 LEU A O 1
ATOM 539 N N . SER A 1 72 ? 18.102 11.989 -22.272 1.00 95.00 72 SER A N 1
ATOM 540 C CA . SER A 1 72 ? 18.348 12.860 -21.123 1.00 95.00 72 SER A CA 1
ATOM 541 C C . SER A 1 72 ? 17.530 12.412 -19.900 1.00 95.00 72 SER A C 1
ATOM 543 O O . SER A 1 72 ? 16.574 11.642 -20.010 1.00 95.00 72 SER A O 1
ATOM 545 N N . GLN A 1 73 ? 17.899 12.888 -18.705 1.00 92.62 73 GLN A N 1
ATOM 546 C CA . GLN A 1 73 ? 17.147 12.567 -17.485 1.00 92.62 73 GLN A CA 1
ATOM 547 C C . GLN A 1 73 ? 15.703 13.082 -17.555 1.00 92.62 73 GLN A C 1
ATOM 549 O O . GLN A 1 73 ? 14.786 12.328 -17.258 1.00 92.62 73 GLN A O 1
ATOM 554 N N . ALA A 1 74 ? 15.499 14.317 -18.022 1.00 94.88 74 ALA A N 1
ATOM 555 C CA . ALA A 1 74 ? 14.173 14.925 -18.121 1.00 94.88 74 ALA A CA 1
ATOM 556 C C . ALA A 1 74 ? 13.235 14.148 -19.064 1.00 94.88 74 ALA A C 1
ATOM 558 O O . ALA A 1 74 ? 12.057 13.972 -18.764 1.00 94.88 74 ALA A O 1
ATOM 559 N N . GLU A 1 75 ? 13.760 13.633 -20.180 1.00 95.62 75 GLU A N 1
ATOM 560 C CA . GLU A 1 75 ? 12.993 12.778 -21.092 1.00 95.62 75 GLU A CA 1
ATOM 561 C C . GLU A 1 75 ? 12.608 11.451 -20.429 1.00 95.62 75 GLU A C 1
ATOM 563 O O . GLU A 1 75 ? 11.464 11.014 -20.547 1.00 95.62 75 GLU A O 1
ATOM 568 N N . ARG A 1 76 ? 13.530 10.822 -19.686 1.00 94.06 76 ARG A N 1
ATOM 569 C CA . ARG A 1 76 ? 13.224 9.590 -18.941 1.00 94.06 76 ARG A CA 1
ATOM 570 C C . ARG A 1 76 ? 12.182 9.812 -17.850 1.00 94.06 76 ARG A C 1
ATOM 572 O O . ARG A 1 76 ? 11.298 8.975 -17.690 1.00 94.06 76 ARG A O 1
ATOM 579 N N . ASP A 1 77 ? 12.267 10.924 -17.128 1.00 92.50 77 ASP A N 1
ATOM 580 C CA . ASP A 1 77 ? 11.295 11.274 -16.093 1.00 92.50 77 ASP A CA 1
ATOM 581 C C . ASP A 1 77 ? 9.905 11.499 -16.709 1.00 92.50 77 ASP A C 1
ATOM 583 O O . ASP A 1 77 ? 8.911 10.997 -16.183 1.00 92.50 77 ASP A O 1
ATOM 587 N N . SER A 1 78 ? 9.830 12.159 -17.873 1.00 95.69 78 SER A N 1
ATOM 588 C CA . SER A 1 78 ? 8.578 12.300 -18.628 1.00 95.69 78 SER A CA 1
ATOM 589 C C . SER A 1 78 ? 7.989 10.943 -19.023 1.00 95.69 78 SER A C 1
ATOM 591 O O . SER A 1 78 ? 6.801 10.715 -18.804 1.00 95.69 78 SER A O 1
ATOM 593 N N . LEU A 1 79 ? 8.809 10.018 -19.539 1.00 96.25 79 LEU A N 1
ATOM 594 C CA . LEU A 1 79 ? 8.357 8.663 -19.880 1.00 96.25 79 LEU A CA 1
ATOM 595 C C . LEU A 1 79 ? 7.859 7.900 -18.646 1.00 96.25 79 LEU A C 1
ATOM 597 O O . LEU A 1 79 ? 6.864 7.181 -18.709 1.00 96.25 79 LEU A O 1
ATOM 601 N N . ALA A 1 80 ? 8.525 8.054 -17.503 1.00 94.50 80 ALA A N 1
ATOM 602 C CA . ALA A 1 80 ? 8.104 7.382 -16.282 1.00 94.50 80 ALA A CA 1
ATOM 603 C C . ALA A 1 80 ? 6.761 7.932 -15.768 1.00 94.50 80 ALA A C 1
ATOM 605 O O . ALA A 1 80 ? 5.924 7.163 -15.294 1.00 94.50 80 ALA A O 1
ATOM 606 N N . LEU A 1 81 ? 6.509 9.236 -15.936 1.00 94.12 81 LEU A N 1
ATOM 607 C CA . LEU A 1 81 ? 5.201 9.843 -15.675 1.00 94.12 81 LEU A CA 1
ATOM 608 C C . LEU A 1 81 ? 4.121 9.346 -16.649 1.00 94.12 81 LEU A C 1
ATOM 610 O O . LEU A 1 81 ? 2.996 9.098 -16.219 1.00 94.12 81 LEU A O 1
ATOM 614 N N . ASP A 1 82 ? 4.440 9.155 -17.933 1.00 95.81 82 ASP A N 1
ATOM 615 C CA . ASP A 1 82 ? 3.518 8.543 -18.904 1.00 95.81 82 ASP A CA 1
ATOM 616 C C . ASP A 1 82 ? 3.112 7.126 -18.488 1.00 95.81 82 ASP A C 1
ATOM 618 O O . ASP A 1 82 ? 1.925 6.791 -18.458 1.00 95.81 82 ASP A O 1
ATOM 622 N N . ALA A 1 83 ? 4.086 6.309 -18.086 1.00 95.56 83 ALA A N 1
ATOM 623 C CA . ALA A 1 83 ? 3.826 4.973 -17.566 1.00 95.56 83 ALA A CA 1
ATOM 624 C C . ALA A 1 83 ? 2.990 5.008 -16.269 1.00 95.56 83 ALA A C 1
ATOM 626 O O . ALA A 1 83 ? 2.032 4.243 -16.130 1.00 95.56 83 ALA A O 1
ATOM 627 N N . ALA A 1 84 ? 3.291 5.931 -15.346 1.00 94.50 84 ALA A N 1
ATOM 628 C CA . ALA A 1 84 ? 2.527 6.127 -14.110 1.00 94.50 84 ALA A CA 1
ATOM 629 C C . ALA A 1 84 ? 1.065 6.535 -14.375 1.00 94.50 84 ALA A C 1
ATOM 631 O O . ALA A 1 84 ? 0.154 6.073 -13.681 1.00 94.50 84 ALA A O 1
ATOM 632 N N . ARG A 1 85 ? 0.820 7.354 -15.407 1.00 94.81 85 ARG A N 1
ATOM 633 C CA . ARG A 1 85 ? -0.534 7.722 -15.848 1.00 94.81 85 ARG A CA 1
ATOM 634 C C . ARG A 1 85 ? -1.326 6.512 -16.334 1.00 94.81 85 ARG A C 1
ATOM 636 O O . ARG A 1 85 ? -2.484 6.364 -15.953 1.00 94.81 85 ARG A O 1
ATOM 643 N N . VAL A 1 86 ? -0.718 5.628 -17.126 1.00 95.75 86 VAL A N 1
ATOM 644 C CA . VAL A 1 86 ? -1.400 4.428 -17.647 1.00 95.75 86 VAL A CA 1
ATOM 645 C C . VAL A 1 86 ? -1.829 3.471 -16.537 1.00 95.75 86 VAL A C 1
ATOM 647 O O . VAL A 1 86 ? -2.928 2.914 -16.591 1.00 95.75 86 VAL A O 1
ATOM 650 N N . ILE A 1 87 ? -1.012 3.314 -15.496 1.00 94.75 87 ILE A N 1
ATOM 651 C CA . ILE A 1 87 ? -1.387 2.502 -14.329 1.00 94.75 87 ILE A CA 1
ATOM 652 C C . ILE A 1 87 ? -2.277 3.247 -13.328 1.00 94.75 87 ILE A C 1
ATOM 654 O O . ILE A 1 87 ? -2.670 2.653 -12.327 1.00 94.75 87 ILE A O 1
ATOM 658 N N . ARG A 1 88 ? -2.612 4.515 -13.607 1.00 92.75 88 ARG A N 1
ATOM 659 C CA . ARG A 1 88 ? -3.421 5.391 -12.751 1.00 92.75 88 ARG A CA 1
ATOM 660 C C . ARG A 1 88 ? -2.852 5.537 -11.344 1.00 92.75 88 ARG A C 1
ATOM 662 O O . ARG A 1 88 ? -3.594 5.518 -10.371 1.00 92.75 88 ARG A O 1
ATOM 669 N N . LEU A 1 89 ? -1.535 5.707 -11.230 1.00 86.19 89 LEU A N 1
ATOM 670 C CA . LEU A 1 89 ? -0.861 5.778 -9.930 1.00 86.19 89 LEU A CA 1
ATOM 671 C C . LEU A 1 89 ? -1.466 6.854 -9.003 1.00 86.19 89 LEU A C 1
ATOM 673 O O . LEU A 1 89 ? -1.493 6.676 -7.794 1.00 86.19 89 LEU A O 1
ATOM 677 N N . HIS A 1 90 ? -2.002 7.942 -9.567 1.00 78.06 90 HIS A N 1
ATOM 678 C CA . HIS A 1 90 ? -2.652 9.020 -8.814 1.00 78.06 90 HIS A CA 1
ATOM 679 C C . HIS A 1 90 ? -4.096 8.726 -8.376 1.00 78.06 90 HIS A C 1
ATOM 681 O O . HIS A 1 90 ? -4.566 9.354 -7.431 1.00 78.06 90 HIS A O 1
ATOM 687 N N . ASP A 1 91 ? -4.797 7.790 -9.025 1.00 76.81 91 ASP A N 1
ATOM 688 C CA . ASP A 1 91 ? -6.184 7.440 -8.666 1.00 76.81 91 ASP A CA 1
ATOM 689 C C . ASP A 1 91 ? -6.239 6.600 -7.384 1.00 76.81 91 ASP A C 1
ATOM 691 O O . ASP A 1 91 ? -7.297 6.428 -6.776 1.00 76.81 91 ASP A O 1
ATOM 695 N N . TYR A 1 92 ? -5.089 6.078 -6.966 1.00 64.19 92 TYR A N 1
ATOM 696 C CA . TYR A 1 92 ? -4.952 5.263 -5.783 1.00 64.19 92 TYR A CA 1
ATOM 697 C C . TYR A 1 92 ? -4.085 6.002 -4.762 1.00 64.19 92 TYR A C 1
ATOM 699 O O . TYR A 1 92 ? -2.871 5.795 -4.709 1.00 64.19 92 TYR A O 1
ATOM 707 N N . PRO A 1 93 ? -4.686 6.845 -3.902 1.00 58.06 93 PRO A N 1
ATOM 708 C CA . PRO A 1 93 ? -3.933 7.497 -2.836 1.00 58.06 93 PRO A CA 1
ATOM 709 C C . PRO A 1 93 ? -3.214 6.465 -1.951 1.00 58.06 93 PRO A C 1
ATOM 711 O O . PRO A 1 93 ? -2.165 6.758 -1.400 1.00 58.06 93 PRO A O 1
ATOM 714 N N . GLN A 1 94 ? -3.740 5.237 -1.867 1.00 62.56 94 GLN A N 1
ATOM 715 C CA . GLN A 1 94 ? -3.265 4.147 -1.006 1.00 62.56 94 GLN A CA 1
ATOM 716 C C . GLN A 1 94 ? -2.188 3.241 -1.636 1.00 62.56 94 GLN A C 1
ATOM 718 O O . GLN A 1 94 ? -1.915 2.167 -1.099 1.00 62.56 94 GLN A O 1
ATOM 723 N N . THR A 1 95 ? -1.621 3.595 -2.792 1.00 66.38 95 THR A N 1
ATOM 724 C CA . THR A 1 95 ? -0.685 2.710 -3.499 1.00 66.38 95 THR A CA 1
ATOM 725 C C . THR A 1 95 ? 0.753 2.917 -3.061 1.00 66.38 95 THR A C 1
ATOM 727 O O . THR A 1 95 ? 1.326 3.989 -3.245 1.00 66.38 95 THR A O 1
ATOM 730 N N . ASN A 1 96 ? 1.388 1.830 -2.620 1.00 78.75 96 ASN A N 1
ATOM 731 C CA . ASN A 1 96 ? 2.841 1.743 -2.613 1.00 78.75 96 ASN A CA 1
ATOM 732 C C . ASN A 1 96 ? 3.315 1.660 -4.064 1.00 78.75 96 ASN A C 1
ATOM 734 O O . ASN A 1 96 ? 3.172 0.625 -4.714 1.00 78.75 96 ASN A O 1
ATOM 738 N N . GLY A 1 97 ? 3.820 2.758 -4.609 1.00 83.19 97 GLY A N 1
ATOM 739 C CA . GLY A 1 97 ? 4.194 2.819 -6.012 1.00 83.19 97 GLY A CA 1
ATOM 740 C C . GLY A 1 97 ? 5.156 3.949 -6.303 1.00 83.19 97 GLY A C 1
ATOM 741 O O . GLY A 1 97 ? 5.450 4.793 -5.457 1.00 83.19 97 GLY A O 1
ATOM 742 N N . GLY A 1 98 ? 5.676 3.947 -7.519 1.00 88.00 98 GLY A N 1
ATOM 743 C CA . GLY A 1 98 ? 6.668 4.925 -7.908 1.00 88.00 98 GLY A CA 1
ATOM 744 C C . GLY A 1 98 ? 7.039 4.840 -9.370 1.00 88.00 98 GLY A C 1
ATOM 745 O O . GLY A 1 98 ? 6.511 4.044 -10.151 1.00 88.00 98 GLY A O 1
ATOM 746 N N . THR A 1 99 ? 7.982 5.699 -9.722 1.00 87.81 99 THR A N 1
ATOM 747 C CA . THR A 1 99 ? 8.581 5.761 -11.043 1.00 87.81 99 THR A CA 1
ATOM 748 C C . THR A 1 99 ? 10.034 5.314 -10.978 1.00 87.81 99 THR A C 1
ATOM 750 O O . THR A 1 99 ? 10.746 5.563 -10.005 1.00 87.81 99 THR A O 1
ATOM 753 N N . ILE A 1 100 ? 10.478 4.617 -12.017 1.00 86.56 100 ILE A N 1
ATOM 754 C CA . ILE A 1 100 ? 11.857 4.162 -12.178 1.00 86.56 100 ILE A CA 1
ATOM 755 C C . ILE A 1 100 ? 12.330 4.566 -13.573 1.00 86.56 100 ILE A C 1
ATOM 757 O O . ILE A 1 100 ? 11.581 4.463 -14.543 1.00 86.56 100 ILE A O 1
ATOM 761 N N . THR A 1 101 ? 13.583 4.998 -13.691 1.00 85.94 101 THR A N 1
ATOM 762 C CA . THR A 1 101 ? 14.211 5.288 -14.983 1.00 85.94 101 THR A CA 1
ATOM 763 C C . THR A 1 101 ? 15.357 4.304 -15.236 1.00 85.94 101 THR A C 1
ATOM 765 O O . THR A 1 101 ? 16.301 4.232 -14.456 1.00 85.94 101 THR A O 1
ATOM 768 N N . GLY A 1 102 ? 15.273 3.521 -16.320 1.00 74.81 102 GLY A N 1
ATOM 769 C CA . GLY A 1 102 ? 16.277 2.502 -16.669 1.00 74.81 102 GLY A CA 1
ATO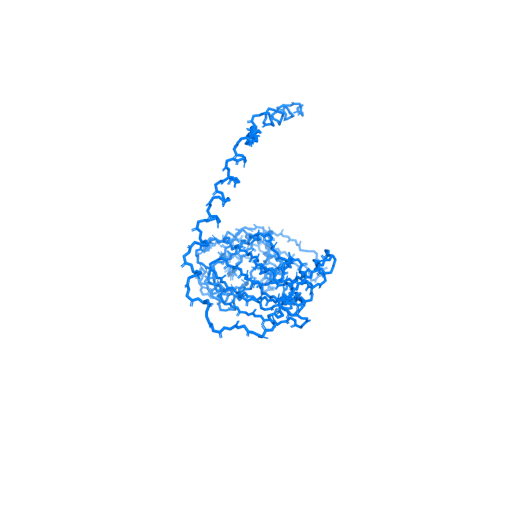M 770 C C . GLY A 1 102 ? 16.435 1.375 -15.633 1.00 74.81 102 GLY A C 1
ATOM 771 O O . GLY A 1 102 ? 15.450 0.775 -15.205 1.00 74.81 102 GLY A O 1
ATOM 772 N N . ASP A 1 103 ? 17.683 1.071 -15.258 1.00 80.38 103 ASP A N 1
ATOM 773 C CA . ASP A 1 103 ? 17.990 0.163 -14.145 1.00 80.38 103 ASP A CA 1
ATOM 774 C C . ASP A 1 103 ? 17.755 0.906 -12.826 1.00 80.38 103 ASP A C 1
ATOM 776 O O . ASP A 1 103 ? 18.512 1.799 -12.439 1.00 80.38 103 ASP A O 1
ATOM 780 N N . GLY A 1 104 ? 16.651 0.568 -12.169 1.00 72.12 104 GLY A N 1
ATOM 781 C CA . GLY A 1 104 ? 16.201 1.261 -10.973 1.00 72.12 104 GLY A CA 1
ATOM 782 C C . GLY A 1 104 ? 16.959 0.871 -9.714 1.00 72.12 104 GLY A C 1
ATOM 783 O O . GLY A 1 104 ? 17.436 -0.262 -9.606 1.00 72.12 104 GLY A O 1
ATOM 784 N N . PRO A 1 105 ? 17.013 1.769 -8.715 1.00 77.44 105 PRO A N 1
ATOM 785 C CA . PRO A 1 105 ? 17.419 1.371 -7.380 1.00 77.44 105 PRO A CA 1
ATOM 786 C C . PRO A 1 105 ? 16.461 0.304 -6.839 1.00 77.44 105 PRO A C 1
ATOM 788 O O . PRO A 1 105 ? 15.273 0.286 -7.160 1.00 77.44 105 PRO A O 1
ATOM 791 N N . LEU A 1 106 ? 16.992 -0.568 -5.985 1.00 86.62 106 LEU A N 1
ATOM 792 C CA . LEU A 1 106 ? 16.184 -1.470 -5.177 1.00 86.62 106 LEU A CA 1
ATOM 793 C C . LEU A 1 106 ? 15.330 -0.623 -4.223 1.00 86.62 106 LEU A C 1
ATOM 795 O O . LEU A 1 106 ? 15.875 0.013 -3.320 1.00 86.62 106 LEU A O 1
ATOM 799 N N . VAL A 1 107 ? 14.015 -0.593 -4.430 1.00 89.31 107 VAL A N 1
ATOM 800 C CA . VAL A 1 107 ? 13.076 0.068 -3.516 1.00 89.31 107 VAL A CA 1
ATOM 801 C C . VAL A 1 107 ? 12.569 -0.972 -2.535 1.00 89.31 107 VAL A C 1
ATOM 803 O O . VAL A 1 107 ? 12.013 -1.977 -2.958 1.00 89.31 107 VAL A O 1
ATOM 806 N N . THR A 1 108 ? 12.745 -0.743 -1.239 1.00 90.25 108 THR A N 1
ATOM 807 C CA . THR A 1 108 ? 12.236 -1.644 -0.202 1.00 90.25 108 THR A CA 1
ATOM 808 C C . THR A 1 108 ? 10.985 -1.051 0.430 1.00 90.25 108 THR A C 1
ATOM 810 O O . THR A 1 108 ? 11.018 0.076 0.917 1.00 90.25 108 THR A O 1
ATOM 813 N N . LEU A 1 109 ? 9.901 -1.820 0.432 1.00 88.94 109 LEU A N 1
ATOM 814 C CA . LEU A 1 109 ? 8.607 -1.451 0.994 1.00 88.94 109 LEU A CA 1
ATOM 815 C C . LEU A 1 109 ? 8.291 -2.331 2.196 1.00 88.94 109 LEU A C 1
ATOM 817 O O . LEU A 1 109 ? 8.321 -3.554 2.073 1.00 88.94 109 LEU A O 1
ATOM 821 N N . ASP A 1 110 ? 7.929 -1.726 3.322 1.00 87.31 110 ASP A N 1
ATOM 822 C CA . ASP A 1 110 ? 7.272 -2.452 4.407 1.00 87.31 110 ASP A CA 1
ATOM 823 C C . ASP A 1 110 ? 5.812 -2.695 4.000 1.00 87.31 110 ASP A C 1
ATOM 825 O O . ASP A 1 110 ? 5.077 -1.750 3.712 1.00 87.31 110 ASP A O 1
ATOM 829 N N . VAL A 1 111 ? 5.403 -3.963 3.947 1.00 90.38 111 VAL A N 1
ATOM 830 C CA . VAL A 1 111 ? 4.045 -4.354 3.555 1.00 90.38 111 VAL A CA 1
ATOM 831 C C . VAL A 1 111 ? 3.426 -5.349 4.538 1.00 90.38 111 VAL A C 1
ATOM 833 O O . VAL A 1 111 ? 4.115 -6.060 5.282 1.00 90.38 111 VAL A O 1
ATOM 836 N N . LEU A 1 112 ? 2.097 -5.419 4.511 1.00 91.88 112 LEU A N 1
ATOM 837 C CA . LEU A 1 112 ? 1.297 -6.388 5.251 1.00 91.88 112 LEU A CA 1
ATOM 838 C C . LEU A 1 112 ? 1.350 -7.779 4.598 1.00 91.88 112 LEU A C 1
ATOM 840 O O . LEU A 1 112 ? 1.607 -7.901 3.402 1.00 91.88 112 LEU A O 1
ATOM 844 N N . PRO A 1 113 ? 1.065 -8.856 5.347 1.00 91.88 113 PRO A N 1
ATOM 845 C CA . PRO A 1 113 ? 0.773 -10.147 4.736 1.00 91.88 113 PRO A CA 1
ATOM 846 C C . PRO A 1 113 ? -0.491 -10.091 3.876 1.00 91.88 113 PRO A C 1
ATOM 848 O O . PRO A 1 113 ? -1.514 -9.545 4.294 1.00 91.88 113 PRO A O 1
ATOM 851 N N . GLY A 1 114 ? -0.448 -10.739 2.715 1.00 94.44 114 GLY A N 1
ATOM 852 C CA . GLY A 1 114 ? -1.596 -10.850 1.823 1.00 94.44 114 GLY A CA 1
ATOM 853 C C . GLY A 1 114 ? -1.222 -11.075 0.364 1.00 94.44 114 GLY A C 1
ATOM 854 O O . GLY A 1 114 ? -0.056 -11.203 0.001 1.00 94.44 114 GLY A O 1
ATOM 855 N N . GLU A 1 115 ? -2.244 -11.134 -0.476 1.00 96.06 115 GLU A N 1
ATOM 856 C CA . GLU A 1 115 ? -2.138 -11.087 -1.928 1.00 96.06 115 GLU A CA 1
ATOM 857 C C . GLU A 1 115 ? -2.181 -9.619 -2.363 1.00 96.06 115 GLU A C 1
ATOM 859 O O . GLU A 1 115 ? -3.080 -8.876 -1.958 1.00 96.06 115 GLU A O 1
ATOM 864 N N . TYR A 1 116 ? -1.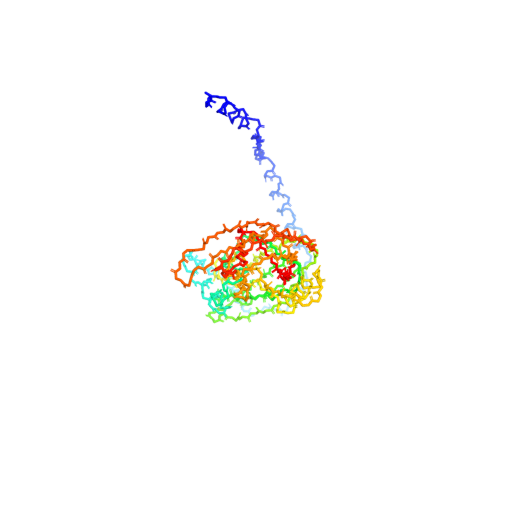221 -9.216 -3.189 1.00 95.00 116 TYR A N 1
ATOM 865 C CA . TYR A 1 116 ? -1.115 -7.880 -3.757 1.00 95.00 116 TYR A CA 1
ATOM 866 C C . TYR A 1 116 ? -1.272 -7.921 -5.271 1.00 95.00 116 TYR A C 1
ATOM 868 O O . TYR A 1 116 ? -0.690 -8.776 -5.934 1.00 95.00 116 TYR A O 1
ATOM 876 N N . ASP A 1 117 ? -1.985 -6.950 -5.821 1.00 95.06 117 ASP A N 1
ATOM 877 C CA . ASP A 1 117 ? -2.009 -6.660 -7.245 1.00 95.06 117 ASP A CA 1
ATOM 878 C C . ASP A 1 117 ? -0.805 -5.768 -7.574 1.00 95.06 117 ASP A C 1
ATOM 880 O O . ASP A 1 117 ? -0.785 -4.573 -7.262 1.00 95.06 117 ASP A O 1
ATOM 884 N N . PHE A 1 118 ? 0.225 -6.362 -8.180 1.00 95.62 118 PHE A N 1
ATOM 885 C CA . PHE A 1 118 ? 1.386 -5.643 -8.692 1.00 95.62 118 PHE A CA 1
ATOM 886 C C . PHE A 1 118 ? 1.139 -5.260 -10.148 1.00 95.62 118 PHE A C 1
ATOM 888 O O . PHE A 1 118 ? 1.059 -6.115 -11.034 1.00 95.62 118 PHE A O 1
ATOM 895 N N . VAL A 1 119 ? 0.986 -3.962 -10.384 1.00 96.19 119 VAL A N 1
ATOM 896 C CA . VAL A 1 119 ? 0.627 -3.382 -11.676 1.00 96.19 119 VAL A CA 1
ATOM 897 C C . VAL A 1 119 ? 1.763 -2.496 -12.150 1.00 96.19 119 VAL A C 1
ATOM 899 O O . VAL A 1 119 ? 2.263 -1.669 -11.394 1.00 96.19 119 VAL A O 1
ATOM 902 N N . ALA A 1 120 ? 2.159 -2.632 -13.409 1.00 96.94 120 ALA A N 1
ATOM 903 C CA . ALA A 1 120 ? 3.222 -1.818 -13.970 1.00 96.94 120 ALA A CA 1
ATOM 904 C C . ALA A 1 120 ? 3.033 -1.562 -15.467 1.00 96.94 120 ALA A C 1
ATOM 906 O O . ALA A 1 120 ? 2.309 -2.284 -16.156 1.00 96.94 120 ALA A O 1
ATOM 907 N N . ALA A 1 121 ? 3.691 -0.519 -15.958 1.00 97.75 121 ALA A N 1
ATOM 908 C CA . ALA A 1 121 ? 3.756 -0.169 -17.369 1.00 97.75 121 ALA A CA 1
ATOM 909 C C . ALA A 1 121 ? 5.157 0.359 -17.706 1.00 97.75 121 ALA A C 1
ATOM 911 O O . ALA A 1 121 ? 5.836 0.922 -16.844 1.00 97.75 121 ALA A O 1
ATOM 912 N N . CYS A 1 122 ? 5.587 0.187 -18.957 1.00 97.75 122 CYS A N 1
ATOM 913 C CA . CYS A 1 122 ? 6.872 0.689 -19.442 1.00 97.75 122 CYS A CA 1
ATOM 914 C C . CYS A 1 122 ? 6.686 1.553 -20.692 1.00 97.75 122 CYS A C 1
ATOM 916 O O . CYS A 1 122 ? 6.199 1.070 -21.715 1.00 97.75 122 CYS A O 1
ATOM 918 N N . ALA A 1 123 ? 7.105 2.815 -20.618 1.00 97.62 123 ALA A N 1
ATOM 919 C CA . ALA A 1 123 ? 7.087 3.753 -21.734 1.00 97.62 123 ALA A CA 1
ATOM 920 C C . ALA A 1 123 ? 8.499 3.941 -22.302 1.00 97.62 123 ALA A C 1
ATOM 922 O O . ALA A 1 123 ? 9.473 4.056 -21.553 1.00 97.62 123 ALA A O 1
ATOM 923 N N . GLY A 1 124 ? 8.627 3.996 -23.626 1.00 95.44 124 GLY A N 1
ATOM 924 C CA . GLY A 1 124 ? 9.910 4.228 -24.290 1.00 95.44 124 GLY A CA 1
ATOM 925 C C . GLY A 1 124 ? 9.924 3.800 -25.753 1.00 95.44 124 GLY A C 1
ATOM 926 O O . GLY A 1 124 ? 8.892 3.487 -26.332 1.00 95.44 124 GLY A O 1
ATOM 927 N N . GLN A 1 125 ? 11.101 3.811 -26.376 1.00 88.25 125 GLN A N 1
ATOM 928 C CA . GLN A 1 125 ? 11.210 3.558 -27.819 1.00 88.25 125 GLN A CA 1
ATOM 929 C C . GLN A 1 125 ? 11.213 2.067 -28.183 1.00 88.25 125 GLN A C 1
ATOM 931 O O . GLN A 1 125 ? 10.587 1.687 -29.169 1.00 88.25 125 GLN A O 1
ATOM 936 N N . ALA A 1 126 ? 11.929 1.233 -27.422 1.00 88.38 126 ALA A N 1
ATOM 937 C CA . ALA A 1 126 ? 12.012 -0.211 -27.631 1.00 88.38 126 ALA A CA 1
ATOM 938 C C . ALA A 1 126 ? 12.671 -0.907 -26.430 1.00 88.38 126 ALA A C 1
ATOM 940 O O . ALA A 1 126 ? 13.373 -0.270 -25.641 1.00 88.38 126 ALA A O 1
ATOM 941 N N . GLY A 1 127 ? 12.502 -2.227 -26.355 1.00 93.88 127 GLY A N 1
ATOM 942 C CA . GLY A 1 127 ? 13.148 -3.100 -25.378 1.00 93.88 127 GLY A CA 1
ATOM 943 C C . GLY A 1 127 ? 12.175 -3.664 -24.351 1.00 93.88 127 GLY A C 1
ATOM 944 O O . GLY A 1 127 ? 10.959 -3.473 -24.429 1.00 93.88 127 GLY A O 1
ATOM 945 N N . THR A 1 128 ? 12.737 -4.389 -23.398 1.00 96.56 128 THR A N 1
ATOM 946 C CA . THR A 1 128 ? 12.024 -5.060 -22.315 1.00 96.56 128 THR A CA 1
ATOM 947 C C . THR A 1 128 ? 12.645 -4.723 -20.966 1.00 96.56 128 THR A C 1
ATOM 949 O O . THR A 1 128 ? 13.852 -4.485 -20.849 1.00 96.56 128 THR A O 1
ATOM 952 N N . VAL A 1 129 ? 11.805 -4.696 -19.935 1.00 96.00 129 VAL A N 1
ATOM 953 C CA . VAL A 1 129 ? 12.214 -4.541 -18.538 1.00 96.00 129 VAL A CA 1
ATOM 954 C C . VAL A 1 129 ? 11.690 -5.731 -17.739 1.00 96.00 129 VAL A C 1
ATOM 956 O O . VAL A 1 129 ? 10.489 -5.988 -17.735 1.00 96.00 129 VAL A O 1
ATOM 959 N N . ASP A 1 130 ? 12.580 -6.427 -17.032 1.00 96.50 130 ASP A N 1
ATOM 960 C CA . ASP A 1 130 ? 12.235 -7.402 -15.989 1.00 96.50 130 ASP A CA 1
ATOM 961 C C . ASP A 1 130 ? 12.032 -6.642 -14.672 1.00 96.50 130 ASP A C 1
ATOM 963 O O . ASP A 1 130 ? 12.997 -6.164 -14.064 1.00 96.50 130 ASP A O 1
ATOM 967 N N . LEU A 1 131 ? 10.774 -6.489 -14.254 1.00 95.75 131 LEU A N 1
ATOM 968 C CA . LEU A 1 131 ? 10.430 -5.994 -12.926 1.00 95.75 131 LEU A CA 1
ATOM 969 C C . LEU A 1 131 ? 10.325 -7.149 -11.943 1.00 95.75 131 LEU A C 1
ATOM 971 O O . LEU A 1 131 ? 9.638 -8.136 -12.190 1.00 95.75 131 LEU A O 1
ATOM 975 N N . ARG A 1 132 ? 10.956 -6.987 -10.786 1.00 94.75 132 ARG A N 1
ATOM 976 C CA . ARG A 1 132 ? 10.938 -7.964 -9.699 1.00 94.75 132 ARG A CA 1
ATOM 977 C C . ARG A 1 132 ? 10.265 -7.356 -8.490 1.00 94.75 132 ARG A C 1
ATOM 979 O O . ARG A 1 132 ? 10.679 -6.279 -8.081 1.00 94.75 132 ARG A O 1
ATOM 986 N N . ALA A 1 133 ? 9.276 -8.044 -7.934 1.00 93.88 133 ALA A N 1
ATOM 987 C CA . ALA A 1 133 ? 8.640 -7.719 -6.662 1.00 93.88 133 ALA A CA 1
ATOM 988 C C . ALA A 1 133 ? 8.759 -8.945 -5.744 1.00 93.88 133 ALA A C 1
ATOM 990 O O . ALA A 1 133 ? 8.032 -9.932 -5.899 1.00 93.88 133 ALA A O 1
ATOM 991 N N . GLY A 1 134 ? 9.739 -8.914 -4.837 1.00 91.75 134 GLY A N 1
ATOM 992 C CA . GLY A 1 134 ? 10.179 -10.114 -4.122 1.00 91.75 134 GLY A CA 1
ATOM 993 C C . GLY A 1 134 ? 10.686 -11.181 -5.101 1.00 91.75 134 GLY A C 1
ATOM 994 O O . GLY A 1 134 ? 11.533 -10.898 -5.945 1.00 91.75 134 GLY A O 1
ATOM 995 N N . GLU A 1 135 ? 10.132 -12.391 -5.017 1.00 90.94 135 GLU A N 1
ATOM 996 C CA . GLU A 1 135 ? 10.455 -13.517 -5.916 1.00 90.94 135 GLU A CA 1
ATOM 997 C C . GLU A 1 135 ? 9.628 -13.522 -7.214 1.00 90.94 135 GLU A C 1
ATOM 999 O O . GLU A 1 135 ? 9.788 -14.402 -8.060 1.00 90.94 135 GLU A O 1
ATOM 1004 N N . THR A 1 136 ? 8.702 -12.572 -7.376 1.00 95.00 136 THR A N 1
ATOM 1005 C CA . THR A 1 136 ? 7.815 -12.545 -8.543 1.00 95.00 136 THR A CA 1
ATOM 1006 C C . THR A 1 136 ? 8.404 -11.667 -9.638 1.00 95.00 136 THR A C 1
ATOM 1008 O O . THR A 1 136 ? 8.844 -10.548 -9.372 1.00 95.00 136 THR A O 1
ATOM 1011 N N . HIS A 1 137 ? 8.381 -12.166 -10.873 1.00 95.69 137 HIS A N 1
ATOM 1012 C CA . HIS A 1 137 ? 8.939 -11.506 -12.052 1.00 95.69 137 HIS A CA 1
ATOM 1013 C C . HIS A 1 137 ? 7.832 -11.077 -13.015 1.00 95.69 137 HIS A C 1
ATOM 1015 O O . HIS A 1 137 ? 6.902 -11.841 -13.281 1.00 95.69 137 HIS A O 1
ATOM 1021 N N . LEU A 1 138 ? 7.958 -9.873 -13.568 1.00 96.56 138 LEU A N 1
ATOM 1022 C CA . LEU A 1 138 ? 7.057 -9.306 -14.561 1.00 96.56 138 LEU A CA 1
ATOM 1023 C C . LEU A 1 138 ? 7.863 -8.705 -15.712 1.00 96.56 138 LEU A C 1
ATOM 1025 O O . LEU A 1 138 ? 8.492 -7.660 -15.565 1.00 96.56 138 LEU A O 1
ATOM 1029 N N . GLU A 1 139 ? 7.790 -9.336 -16.880 1.00 97.44 139 GLU A N 1
ATOM 1030 C CA . GLU A 1 139 ? 8.406 -8.808 -18.096 1.00 97.44 139 GLU A CA 1
ATOM 1031 C C . GLU A 1 139 ? 7.485 -7.783 -18.775 1.00 97.44 139 GLU A C 1
ATOM 1033 O O . GLU A 1 139 ? 6.361 -8.091 -19.202 1.00 97.44 139 GLU A O 1
ATOM 1038 N N . LEU A 1 140 ? 7.976 -6.552 -18.890 1.00 97.00 140 LEU A N 1
ATOM 1039 C CA . LEU A 1 140 ? 7.284 -5.423 -19.495 1.00 97.00 140 LEU A CA 1
ATOM 1040 C C . LEU A 1 140 ? 7.901 -5.076 -20.854 1.00 97.00 140 LEU A C 1
ATOM 1042 O O . LEU A 1 140 ? 9.049 -4.627 -20.893 1.00 97.00 140 LEU A O 1
ATOM 1046 N N . PRO A 1 141 ? 7.163 -5.220 -21.967 1.00 97.25 141 PRO A N 1
ATOM 1047 C CA . PRO A 1 141 ? 7.560 -4.607 -23.223 1.00 97.25 141 PRO A CA 1
ATOM 1048 C C . PRO A 1 141 ? 7.410 -3.087 -23.108 1.00 97.25 141 PRO A C 1
ATOM 1050 O O . PRO A 1 141 ? 6.399 -2.591 -22.610 1.00 97.25 141 PRO A O 1
ATOM 1053 N N . CYS A 1 142 ? 8.420 -2.356 -23.565 1.00 96.94 142 CYS A N 1
ATOM 1054 C CA . CYS A 1 142 ? 8.424 -0.900 -23.559 1.00 96.94 142 CYS A CA 1
ATOM 1055 C C . CYS A 1 142 ? 8.051 -0.374 -24.944 1.00 96.94 142 CYS A C 1
ATOM 1057 O O . CYS A 1 142 ? 8.600 -0.821 -25.954 1.00 96.94 142 CYS A O 1
ATOM 1059 N N . GLY A 1 143 ? 7.138 0.592 -24.990 1.00 96.50 143 GLY A N 1
ATOM 1060 C CA . GLY A 1 143 ? 6.679 1.185 -26.242 1.00 96.50 143 GLY A CA 1
ATOM 1061 C C . GLY A 1 143 ? 6.191 2.624 -26.076 1.00 96.50 143 GLY A C 1
ATOM 1062 O O . GLY A 1 143 ? 6.038 3.101 -24.948 1.00 96.50 143 GLY A O 1
ATOM 1063 N N . PRO A 1 144 ? 5.954 3.337 -27.193 1.00 95.31 144 PRO A N 1
ATOM 1064 C CA . PRO A 1 144 ? 5.473 4.718 -27.164 1.00 95.31 144 PRO A CA 1
ATOM 1065 C C . PRO A 1 144 ? 4.032 4.820 -26.645 1.00 95.31 144 PRO A C 1
ATOM 1067 O O . PRO A 1 144 ? 3.636 5.858 -26.126 1.00 95.31 144 PRO A O 1
ATOM 1070 N N . ALA A 1 145 ? 3.262 3.736 -26.760 1.00 96.06 145 ALA A N 1
ATOM 1071 C CA . ALA A 1 145 ? 1.983 3.541 -26.094 1.00 96.06 145 ALA A CA 1
ATOM 1072 C C . ALA A 1 145 ? 2.184 2.447 -25.031 1.00 96.06 145 ALA A C 1
ATOM 1074 O O . ALA A 1 145 ? 2.158 1.267 -25.380 1.00 96.06 145 ALA A O 1
ATOM 1075 N N . PRO A 1 146 ? 2.497 2.810 -23.775 1.00 95.88 146 PRO A N 1
ATOM 1076 C CA . PRO A 1 146 ? 2.786 1.826 -22.742 1.00 95.88 146 PRO A CA 1
ATOM 1077 C C . PRO A 1 146 ? 1.539 1.000 -22.414 1.00 95.88 146 PRO A C 1
ATOM 1079 O O . PRO A 1 146 ? 0.477 1.557 -22.135 1.00 95.88 146 PRO A O 1
ATOM 1082 N N . ASP A 1 147 ? 1.690 -0.323 -22.387 1.00 95.62 147 ASP A N 1
ATOM 1083 C CA . ASP A 1 147 ? 0.639 -1.240 -21.953 1.00 95.62 147 ASP A CA 1
ATOM 1084 C C . ASP A 1 147 ? 0.757 -1.533 -20.457 1.00 95.62 147 ASP A C 1
ATOM 1086 O O . ASP A 1 147 ? 1.842 -1.775 -19.917 1.00 95.62 147 ASP A O 1
ATOM 1090 N N . LYS A 1 148 ? -0.392 -1.557 -19.780 1.00 96.38 148 LYS A N 1
ATOM 1091 C CA . LYS A 1 148 ? -0.489 -1.983 -18.385 1.00 96.38 148 LYS A CA 1
ATOM 1092 C C . LYS A 1 148 ? -0.422 -3.507 -18.300 1.00 96.38 148 LYS A C 1
ATOM 1094 O O . LYS A 1 148 ? -1.250 -4.193 -18.896 1.00 96.38 148 LYS A O 1
ATOM 1099 N N . LYS A 1 149 ? 0.467 -4.034 -17.460 1.00 97.44 149 LYS A N 1
ATOM 1100 C CA . LYS A 1 149 ? 0.438 -5.433 -17.015 1.00 97.44 149 LYS A CA 1
ATOM 1101 C C . LYS A 1 149 ? 0.184 -5.522 -15.517 1.00 97.44 149 LYS A C 1
ATOM 1103 O O . LYS A 1 149 ? 0.548 -4.622 -14.766 1.00 97.44 149 LYS A O 1
ATOM 1108 N N . ALA A 1 150 ? -0.453 -6.608 -15.098 1.00 95.81 150 ALA A N 1
ATOM 1109 C CA . ALA A 1 150 ? -0.748 -6.893 -13.703 1.00 95.81 150 ALA A CA 1
ATOM 1110 C C . ALA A 1 150 ? -0.447 -8.360 -13.395 1.00 95.81 150 ALA A C 1
ATOM 1112 O O . ALA A 1 150 ? -0.730 -9.234 -14.216 1.00 95.81 150 ALA A O 1
ATOM 1113 N N . ILE A 1 151 ? 0.109 -8.613 -12.216 1.00 96.81 151 ILE A N 1
ATOM 1114 C CA . ILE A 1 151 ? 0.320 -9.945 -11.646 1.00 96.81 151 ILE A CA 1
ATOM 1115 C C . ILE A 1 151 ? 0.013 -9.911 -10.151 1.00 96.81 151 ILE A C 1
ATOM 1117 O O . ILE A 1 151 ? 0.098 -8.862 -9.515 1.00 96.81 151 ILE A O 1
ATOM 1121 N N . THR A 1 152 ? -0.319 -11.064 -9.581 1.00 96.81 152 THR A N 1
ATOM 1122 C CA . THR A 1 152 ? -0.531 -11.188 -8.138 1.00 96.81 152 THR A CA 1
ATOM 1123 C C . THR A 1 152 ? 0.769 -11.587 -7.448 1.00 96.81 152 THR A C 1
ATOM 1125 O O . THR A 1 152 ? 1.421 -12.548 -7.853 1.00 96.81 152 THR A O 1
ATOM 1128 N N . VAL A 1 153 ? 1.128 -10.868 -6.387 1.00 95.81 153 VAL A N 1
ATOM 1129 C CA . VAL A 1 153 ? 2.286 -11.141 -5.533 1.00 95.81 153 VAL A CA 1
ATOM 1130 C C . VAL A 1 153 ? 1.776 -11.581 -4.167 1.00 95.81 153 VAL A C 1
ATOM 1132 O O . VAL A 1 153 ? 1.042 -10.850 -3.507 1.00 95.81 153 VAL A O 1
ATOM 1135 N N . ALA A 1 154 ? 2.142 -12.787 -3.742 1.00 95.12 154 ALA A N 1
ATOM 1136 C CA . ALA A 1 154 ? 1.785 -13.295 -2.424 1.00 95.12 154 ALA A CA 1
ATOM 1137 C C . ALA A 1 154 ? 2.879 -12.961 -1.407 1.00 95.12 154 ALA A C 1
ATOM 1139 O O . ALA A 1 154 ? 4.061 -13.209 -1.639 1.00 95.12 154 ALA A O 1
ATOM 1140 N N . VAL A 1 155 ? 2.465 -12.435 -0.260 1.00 93.06 155 VAL A N 1
ATOM 1141 C CA . VAL A 1 155 ? 3.342 -11.968 0.811 1.00 93.06 155 VAL A CA 1
ATOM 1142 C C . VAL A 1 155 ? 2.986 -12.727 2.072 1.00 93.06 155 VAL A C 1
ATOM 1144 O O . VAL A 1 155 ? 1.875 -12.619 2.592 1.00 93.06 155 VAL A O 1
ATOM 1147 N N . THR A 1 156 ? 3.924 -13.528 2.564 1.00 89.56 156 THR A N 1
ATOM 1148 C CA . THR A 1 156 ? 3.688 -14.430 3.697 1.00 89.56 156 THR A CA 1
ATOM 1149 C C . THR A 1 156 ? 4.496 -14.003 4.915 1.00 89.56 156 THR A C 1
ATOM 1151 O O . THR A 1 156 ? 5.666 -13.677 4.784 1.00 89.56 156 THR A O 1
ATOM 1154 N N . GLY A 1 157 ? 3.931 -14.081 6.121 1.00 83.00 157 GLY A N 1
ATOM 1155 C CA . GLY A 1 157 ? 4.630 -13.730 7.368 1.00 83.00 157 GLY A CA 1
ATOM 1156 C C . GLY A 1 157 ? 4.201 -12.381 7.955 1.00 83.00 157 GLY A C 1
ATOM 1157 O O . GLY A 1 157 ? 3.448 -11.639 7.345 1.00 83.00 157 GLY A O 1
ATOM 1158 N N . ARG A 1 158 ? 4.618 -12.074 9.191 1.00 66.81 158 ARG A N 1
ATOM 1159 C CA . ARG A 1 158 ? 4.029 -10.962 9.973 1.00 66.81 158 ARG A CA 1
ATOM 1160 C C . ARG A 1 158 ? 4.476 -9.559 9.555 1.00 66.81 158 ARG A C 1
ATOM 1162 O O . ARG A 1 158 ? 3.738 -8.612 9.781 1.00 66.81 158 ARG A O 1
ATOM 1169 N N . ARG A 1 159 ? 5.672 -9.423 8.985 1.00 65.06 159 ARG A N 1
ATOM 1170 C CA . ARG A 1 159 ? 6.197 -8.166 8.442 1.00 65.06 159 ARG A CA 1
ATOM 1171 C C . ARG A 1 159 ? 7.210 -8.529 7.377 1.00 65.06 159 ARG A C 1
ATOM 1173 O O . ARG A 1 159 ? 8.197 -9.196 7.694 1.00 65.06 159 ARG A O 1
ATOM 1180 N N . GLN A 1 160 ? 6.941 -8.154 6.135 1.00 77.69 160 GLN A N 1
ATOM 1181 C CA . GLN A 1 160 ? 7.880 -8.395 5.055 1.00 77.69 160 GLN A CA 1
ATOM 1182 C C . GLN A 1 160 ? 8.233 -7.098 4.365 1.00 77.69 160 GLN A C 1
ATOM 1184 O O . GLN A 1 160 ? 7.396 -6.235 4.116 1.00 77.69 160 GLN A O 1
ATOM 1189 N N . GLN A 1 161 ? 9.521 -7.010 4.082 1.00 87.19 161 GLN A N 1
ATOM 1190 C CA . GLN A 1 161 ? 10.062 -6.039 3.172 1.00 87.19 161 GLN A CA 1
ATOM 1191 C C . GLN A 1 161 ? 9.980 -6.629 1.773 1.00 87.19 161 GLN A C 1
ATOM 1193 O O . GLN A 1 161 ? 10.631 -7.636 1.494 1.00 87.19 161 GLN A O 1
ATOM 1198 N N . ILE A 1 162 ? 9.170 -6.027 0.908 1.00 89.50 162 ILE A N 1
ATOM 1199 C CA . ILE A 1 162 ? 9.188 -6.351 -0.516 1.00 89.50 162 ILE A CA 1
ATOM 1200 C C . ILE A 1 162 ? 10.148 -5.407 -1.187 1.00 89.50 162 ILE A C 1
ATOM 1202 O O . ILE A 1 162 ? 10.019 -4.189 -1.094 1.00 89.50 162 ILE A O 1
ATOM 1206 N N . SER A 1 163 ? 11.109 -5.990 -1.880 1.00 92.12 163 SER A N 1
ATOM 1207 C CA . SER A 1 163 ? 11.984 -5.237 -2.743 1.00 92.12 163 SER A CA 1
ATOM 1208 C C . SER A 1 163 ? 11.414 -5.199 -4.158 1.00 92.12 163 SER A C 1
ATOM 1210 O O . SER A 1 163 ? 11.008 -6.226 -4.707 1.00 92.12 163 SER A O 1
ATOM 1212 N N . VAL A 1 164 ? 11.368 -4.000 -4.733 1.00 93.06 164 VAL A N 1
ATOM 1213 C CA . VAL A 1 164 ? 11.027 -3.758 -6.130 1.00 93.06 164 VAL A CA 1
ATOM 1214 C C . VAL A 1 164 ? 12.294 -3.351 -6.867 1.00 93.06 164 VAL A C 1
ATOM 1216 O O . VAL A 1 164 ? 12.959 -2.385 -6.489 1.00 93.06 164 VAL A O 1
ATOM 1219 N N . ALA A 1 165 ? 12.653 -4.104 -7.902 1.00 94.12 165 ALA A N 1
ATOM 1220 C CA . ALA A 1 165 ? 13.821 -3.841 -8.734 1.00 94.12 165 ALA A CA 1
ATOM 1221 C C . ALA A 1 165 ? 13.447 -3.890 -10.213 1.00 94.12 165 ALA A C 1
ATOM 1223 O O . ALA A 1 165 ? 12.628 -4.710 -10.623 1.00 94.12 165 ALA A O 1
ATOM 1224 N N . ALA A 1 166 ? 14.092 -3.047 -11.014 1.00 95.00 166 ALA A N 1
ATOM 1225 C CA . ALA A 1 166 ? 13.952 -3.053 -12.461 1.00 95.00 166 ALA A CA 1
ATOM 1226 C C . ALA A 1 166 ? 15.278 -3.416 -13.114 1.00 95.00 166 ALA A C 1
ATOM 1228 O O . ALA A 1 166 ? 16.318 -2.858 -12.761 1.00 95.00 166 ALA A O 1
ATOM 1229 N N . ARG A 1 167 ? 15.227 -4.322 -14.088 1.00 95.56 167 ARG A N 1
ATOM 1230 C CA . ARG A 1 167 ? 16.368 -4.651 -14.933 1.00 95.56 167 ARG A CA 1
ATOM 1231 C C . ARG A 1 167 ? 15.990 -4.486 -16.393 1.00 95.56 167 ARG A C 1
ATOM 1233 O O . ARG A 1 167 ? 15.172 -5.237 -16.915 1.00 95.56 167 ARG A O 1
ATOM 1240 N N . SER A 1 168 ? 16.609 -3.514 -17.041 1.00 94.75 168 SER A N 1
ATOM 1241 C CA . SER A 1 168 ? 16.421 -3.243 -18.459 1.00 94.75 168 SER A CA 1
ATOM 1242 C C . SER A 1 168 ? 17.283 -4.180 -19.301 1.00 94.75 168 SER A C 1
ATOM 1244 O O . SER A 1 168 ? 18.424 -4.497 -18.947 1.00 94.75 168 SER A O 1
ATOM 1246 N N . ASP A 1 169 ? 16.770 -4.604 -20.451 1.00 94.94 169 ASP A N 1
ATOM 1247 C CA . ASP A 1 169 ? 17.622 -5.165 -21.492 1.00 94.94 169 ASP A CA 1
ATOM 1248 C C . ASP A 1 169 ? 18.510 -4.064 -22.135 1.00 94.94 169 ASP A C 1
ATOM 1250 O O . ASP A 1 169 ? 18.309 -2.862 -21.908 1.00 94.94 169 ASP A O 1
ATOM 1254 N N . PRO A 1 170 ? 19.520 -4.426 -22.951 1.00 93.06 170 PRO A N 1
ATOM 1255 C CA . PRO A 1 170 ? 20.369 -3.434 -23.612 1.00 93.06 170 PRO A CA 1
ATOM 1256 C C . PRO A 1 170 ? 19.617 -2.471 -24.550 1.00 93.06 170 PRO A C 1
ATOM 1258 O O . PRO A 1 170 ? 20.107 -1.371 -24.812 1.00 93.06 170 PRO A O 1
ATOM 1261 N N . ALA A 1 171 ? 18.449 -2.856 -25.075 1.00 92.12 171 ALA A N 1
ATOM 1262 C CA . ALA A 1 171 ? 17.630 -1.993 -25.924 1.00 92.12 171 ALA A CA 1
ATOM 1263 C C . ALA A 1 171 ? 16.878 -0.932 -25.092 1.00 92.12 171 ALA A C 1
ATOM 1265 O O . ALA A 1 171 ? 16.781 0.218 -25.514 1.00 92.12 171 ALA A O 1
ATOM 1266 N N . ALA A 1 172 ? 16.459 -1.260 -23.874 1.00 92.94 172 ALA A N 1
ATOM 1267 C CA . ALA A 1 172 ? 15.754 -0.365 -22.964 1.00 92.94 172 ALA A CA 1
ATOM 1268 C C . ALA A 1 172 ? 16.689 0.543 -22.138 1.00 92.94 172 ALA A C 1
ATOM 1270 O O . ALA A 1 172 ? 16.281 1.621 -21.694 1.00 92.94 172 ALA A O 1
ATOM 1271 N N . LEU A 1 173 ? 17.953 0.148 -21.942 1.00 92.69 173 LEU A N 1
ATOM 1272 C CA . LEU A 1 173 ? 18.879 0.840 -21.040 1.00 92.69 173 LEU A CA 1
ATOM 1273 C C . LEU A 1 173 ? 19.017 2.343 -21.357 1.00 92.69 173 LEU A C 1
ATOM 1275 O O . LEU A 1 173 ? 19.455 2.739 -22.437 1.00 92.69 173 LEU A O 1
ATOM 1279 N N . GLY A 1 174 ? 18.648 3.186 -20.387 1.00 92.25 174 GLY A N 1
ATOM 1280 C CA . GLY A 1 174 ? 18.726 4.648 -20.492 1.00 92.25 174 GLY A CA 1
ATOM 1281 C C . GLY A 1 174 ? 17.701 5.295 -21.434 1.00 92.25 174 GLY A C 1
ATOM 1282 O O . GLY A 1 174 ? 17.803 6.499 -21.676 1.00 92.25 174 GLY A O 1
ATOM 1283 N N . ARG A 1 175 ? 16.729 4.529 -21.951 1.00 94.38 175 ARG A N 1
ATOM 1284 C CA . ARG A 1 175 ? 15.757 4.961 -22.976 1.00 94.38 175 ARG A CA 1
ATOM 1285 C C . ARG A 1 175 ? 14.292 4.706 -22.612 1.00 94.38 175 ARG A C 1
ATOM 1287 O O . ARG A 1 175 ? 13.412 4.910 -23.447 1.00 94.38 175 ARG A O 1
ATOM 1294 N N . VAL A 1 176 ? 14.034 4.255 -21.388 1.00 96.00 176 VAL A N 1
ATOM 1295 C CA . VAL A 1 176 ? 12.692 3.913 -20.906 1.00 96.00 176 VAL A CA 1
ATOM 1296 C C . VAL A 1 176 ? 12.406 4.549 -19.550 1.00 96.00 176 VAL A C 1
ATOM 1298 O O . VAL A 1 176 ? 13.323 4.822 -18.766 1.00 96.00 176 VAL A O 1
ATOM 1301 N N . GLY A 1 177 ? 11.121 4.749 -19.281 1.00 95.62 177 GLY A N 1
ATOM 1302 C CA . GLY A 1 177 ? 10.576 5.097 -17.978 1.00 95.62 177 GLY A CA 1
ATOM 1303 C C . GLY A 1 177 ? 9.512 4.082 -17.570 1.00 95.62 177 GLY A C 1
ATOM 1304 O O . GLY A 1 177 ? 8.743 3.596 -18.399 1.00 95.62 177 GLY A O 1
ATOM 1305 N N . ILE A 1 178 ? 9.489 3.733 -16.291 1.00 96.44 178 ILE A N 1
ATOM 1306 C CA . ILE A 1 178 ? 8.625 2.693 -15.738 1.00 96.44 178 ILE A CA 1
ATOM 1307 C C . ILE A 1 178 ? 7.769 3.315 -14.644 1.00 96.44 178 ILE A C 1
ATOM 1309 O O . ILE A 1 178 ? 8.284 4.038 -13.790 1.00 96.44 178 ILE A O 1
ATOM 1313 N N . GLY A 1 179 ? 6.481 2.995 -14.648 1.00 95.88 179 GLY A N 1
ATOM 1314 C CA . GLY A 1 179 ? 5.571 3.242 -13.537 1.00 95.88 179 GLY A CA 1
ATOM 1315 C C . GLY A 1 179 ? 5.149 1.907 -12.945 1.00 95.88 179 GLY A C 1
ATOM 1316 O O . GLY A 1 179 ? 4.849 0.974 -13.693 1.00 95.88 179 GLY A O 1
ATOM 1317 N N . TRP A 1 180 ? 5.118 1.804 -11.620 1.00 96.00 180 TRP A N 1
ATOM 1318 C CA . TRP A 1 180 ? 4.652 0.603 -10.931 1.00 96.00 180 TRP A CA 1
ATOM 1319 C C . TRP A 1 180 ? 3.852 0.944 -9.673 1.00 96.00 180 TRP A C 1
ATOM 1321 O O . TRP A 1 180 ? 3.992 2.018 -9.086 1.00 96.00 180 TRP A O 1
ATOM 1331 N N . ALA A 1 181 ? 3.001 0.005 -9.282 1.00 94.62 181 ALA A N 1
ATOM 1332 C CA . ALA A 1 181 ? 2.059 0.087 -8.183 1.00 94.62 181 ALA A CA 1
ATOM 1333 C C . ALA A 1 181 ? 1.919 -1.291 -7.535 1.00 94.62 181 ALA A C 1
ATOM 1335 O O . ALA A 1 181 ? 1.806 -2.297 -8.233 1.00 94.62 181 ALA A O 1
ATOM 1336 N N . LEU A 1 182 ? 1.889 -1.337 -6.209 1.00 93.44 182 LEU A N 1
ATOM 1337 C CA . LEU A 1 182 ? 1.647 -2.536 -5.422 1.00 93.44 182 LEU A CA 1
ATOM 1338 C C . LEU A 1 182 ? 0.462 -2.276 -4.486 1.00 93.44 182 LEU A C 1
ATOM 1340 O O . LEU A 1 182 ? 0.573 -1.528 -3.514 1.00 93.44 182 LEU A O 1
ATOM 1344 N N . ASN A 1 183 ? -0.679 -2.890 -4.793 1.00 92.44 183 ASN A N 1
ATOM 1345 C CA . ASN A 1 183 ? -1.935 -2.683 -4.073 1.00 92.44 183 ASN A CA 1
ATOM 1346 C C . ASN A 1 183 ? -2.339 -3.942 -3.325 1.00 92.44 183 ASN A C 1
ATOM 1348 O O . ASN A 1 183 ? -2.333 -5.016 -3.912 1.00 92.44 183 ASN A O 1
ATOM 1352 N N . LEU A 1 184 ? -2.719 -3.833 -2.051 1.00 92.81 184 LEU A N 1
ATOM 1353 C CA . LEU A 1 184 ? -3.282 -4.982 -1.349 1.00 92.81 184 LEU A CA 1
ATOM 1354 C C . LEU A 1 184 ? -4.610 -5.362 -2.018 1.00 92.81 184 LEU A C 1
ATOM 1356 O O . LEU A 1 184 ? -5.493 -4.513 -2.155 1.00 92.81 184 LEU A O 1
ATOM 1360 N N . SER A 1 185 ? -4.748 -6.625 -2.419 1.00 94.06 185 SER A N 1
ATOM 1361 C CA . SER A 1 185 ? -5.958 -7.104 -3.086 1.00 94.06 185 SER A CA 1
ATOM 1362 C C . SER A 1 185 ? -7.188 -6.894 -2.202 1.00 94.06 185 SER A C 1
ATOM 1364 O O . SER A 1 185 ? -7.128 -6.990 -0.969 1.00 94.06 185 SER A O 1
ATOM 1366 N N . GLU A 1 186 ? -8.342 -6.663 -2.829 1.00 92.81 186 GLU A N 1
ATOM 1367 C CA . GLU A 1 186 ? -9.613 -6.498 -2.115 1.00 92.81 186 GLU A CA 1
ATOM 1368 C C . GLU A 1 186 ? -9.919 -7.708 -1.219 1.00 92.81 186 GLU A C 1
ATOM 1370 O O . GLU A 1 186 ? -10.361 -7.558 -0.078 1.00 92.81 186 GLU A O 1
ATOM 1375 N N . LYS A 1 187 ? -9.589 -8.912 -1.700 1.00 95.25 187 LYS A N 1
ATOM 1376 C CA . LYS A 1 187 ? -9.719 -10.163 -0.952 1.00 95.25 187 LYS A CA 1
ATOM 1377 C C . LYS A 1 187 ? -8.879 -10.150 0.326 1.00 95.25 187 LYS A C 1
ATOM 1379 O O . LYS A 1 187 ? -9.418 -10.419 1.399 1.00 95.25 187 LYS A O 1
ATOM 1384 N N . SER A 1 188 ? -7.585 -9.832 0.249 1.00 95.31 188 SER A N 1
ATOM 1385 C CA . SER A 1 188 ? -6.731 -9.787 1.443 1.00 95.31 188 SER A CA 1
ATOM 1386 C C . SER A 1 188 ? -7.104 -8.646 2.385 1.00 95.31 188 SER A C 1
ATOM 1388 O O . SER A 1 188 ? -7.118 -8.843 3.599 1.00 95.31 188 SER A O 1
ATOM 1390 N N . ARG A 1 189 ? -7.518 -7.491 1.855 1.00 94.25 189 ARG A N 1
ATOM 1391 C CA . ARG A 1 189 ? -8.081 -6.399 2.660 1.00 94.25 189 ARG A CA 1
ATOM 1392 C C . ARG A 1 189 ? -9.316 -6.856 3.442 1.00 94.25 189 ARG A C 1
ATOM 1394 O O . ARG A 1 189 ? -9.393 -6.636 4.651 1.00 94.25 189 ARG A O 1
ATOM 1401 N N . ALA A 1 190 ? -10.256 -7.535 2.785 1.00 95.06 190 ALA A N 1
ATOM 1402 C CA . ALA A 1 190 ? -11.452 -8.073 3.427 1.00 95.06 190 ALA A CA 1
ATOM 1403 C C . ALA A 1 190 ? -11.112 -9.124 4.497 1.00 95.06 190 ALA A C 1
ATOM 1405 O O . ALA A 1 190 ? -11.717 -9.123 5.569 1.00 95.06 190 ALA A O 1
ATOM 1406 N N . GLN A 1 191 ? -10.118 -9.981 4.244 1.00 96.19 191 GLN A N 1
ATOM 1407 C CA . GLN A 1 191 ? -9.635 -10.971 5.213 1.00 96.19 191 GLN A CA 1
ATOM 1408 C C . GLN A 1 191 ? -9.034 -10.319 6.462 1.00 96.19 191 GLN A C 1
ATOM 1410 O O . GLN A 1 191 ? -9.365 -10.727 7.573 1.00 96.19 191 GLN A O 1
ATOM 1415 N N . LEU A 1 192 ? -8.203 -9.283 6.305 1.00 94.50 192 LEU A N 1
ATOM 1416 C CA . LEU A 1 192 ? -7.642 -8.543 7.439 1.00 94.50 192 LEU A CA 1
ATOM 1417 C C . LEU A 1 192 ? -8.746 -7.857 8.253 1.00 94.50 192 LEU A C 1
ATOM 1419 O O . LEU A 1 192 ? -8.761 -7.952 9.480 1.00 94.50 192 LEU A O 1
ATOM 1423 N N . ME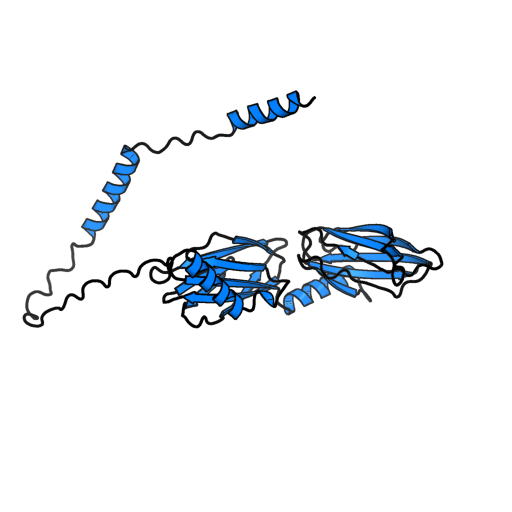T A 1 193 ? -9.717 -7.231 7.581 1.00 94.56 193 MET A N 1
ATOM 1424 C CA . MET A 1 193 ? -10.881 -6.629 8.239 1.00 94.56 193 MET A CA 1
ATOM 1425 C C . MET A 1 193 ? -11.721 -7.662 8.995 1.00 94.56 193 MET A C 1
ATOM 1427 O O . MET A 1 193 ? -12.136 -7.404 10.124 1.00 94.56 193 MET A O 1
ATOM 1431 N N . ALA A 1 194 ? -11.942 -8.843 8.414 1.00 96.19 194 ALA A N 1
ATOM 1432 C CA . ALA A 1 194 ? -12.638 -9.938 9.081 1.00 96.19 194 ALA A CA 1
ATOM 1433 C C . ALA A 1 194 ? -11.865 -10.440 10.312 1.00 96.19 194 ALA A C 1
ATOM 1435 O O . ALA A 1 194 ? -12.462 -10.599 11.376 1.00 96.19 194 ALA A O 1
ATOM 1436 N N . ALA A 1 195 ? -10.544 -10.611 10.202 1.00 96.00 195 ALA A N 1
ATOM 1437 C CA . ALA A 1 195 ? -9.686 -11.011 11.316 1.00 96.00 195 ALA A CA 1
ATOM 1438 C C . ALA A 1 195 ? -9.724 -9.990 12.467 1.00 96.00 195 ALA A C 1
ATOM 1440 O O . ALA A 1 195 ? -9.821 -10.373 13.632 1.00 96.00 195 ALA A O 1
ATOM 1441 N N . ALA A 1 196 ? -9.729 -8.691 12.150 1.00 94.81 196 ALA A N 1
ATOM 1442 C CA . ALA A 1 196 ? -9.801 -7.633 13.153 1.00 94.81 196 ALA A CA 1
ATOM 1443 C C . ALA A 1 196 ? -11.149 -7.620 13.899 1.00 94.81 196 ALA A C 1
ATOM 1445 O O . ALA A 1 196 ? -11.177 -7.417 15.112 1.00 94.81 196 ALA A O 1
ATOM 1446 N N . ARG A 1 197 ? -12.270 -7.906 13.214 1.00 96.06 197 ARG A N 1
ATOM 1447 C CA . ARG A 1 197 ? -13.575 -8.110 13.879 1.00 96.06 197 ARG A CA 1
ATOM 1448 C C . ARG A 1 197 ? -13.567 -9.358 14.749 1.00 96.06 197 ARG A C 1
ATOM 1450 O O . ARG A 1 197 ? -14.008 -9.313 15.894 1.00 96.06 197 ARG A O 1
ATOM 1457 N N . GLN A 1 198 ? -13.046 -10.463 14.219 1.00 96.81 198 GLN A N 1
ATOM 1458 C CA . GLN A 1 198 ? -13.002 -11.741 14.924 1.00 96.81 198 GLN A CA 1
ATOM 1459 C C . GLN A 1 198 ? -12.205 -11.650 16.231 1.00 96.81 198 GLN A C 1
ATOM 1461 O O . GLN A 1 198 ? -12.613 -12.246 17.223 1.00 96.81 198 GLN A O 1
ATOM 1466 N N . ALA A 1 199 ? -11.120 -10.870 16.259 1.00 96.31 199 ALA A N 1
ATOM 1467 C CA . ALA A 1 199 ? -10.329 -10.636 17.467 1.00 96.31 199 ALA A CA 1
ATOM 1468 C C . ALA A 1 199 ? -11.137 -9.993 18.616 1.00 96.31 199 ALA A C 1
ATOM 1470 O O . ALA A 1 199 ? -10.756 -10.117 19.776 1.00 96.31 199 ALA A O 1
ATOM 1471 N N . ILE A 1 200 ? -12.256 -9.329 18.309 1.00 96.25 200 I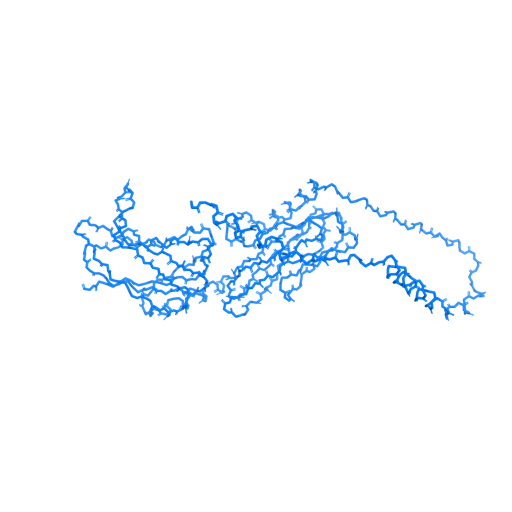LE A N 1
ATOM 1472 C CA . ILE A 1 200 ? -13.124 -8.633 19.273 1.00 96.25 200 ILE A CA 1
ATOM 1473 C C . ILE A 1 200 ? -14.389 -9.443 19.588 1.00 96.25 200 ILE A C 1
ATOM 1475 O O . ILE A 1 200 ? -14.897 -9.407 20.716 1.00 96.25 200 ILE A O 1
ATOM 1479 N N . GLY A 1 201 ? -14.901 -10.165 18.591 1.00 95.19 201 GLY A N 1
ATOM 1480 C CA . GLY A 1 201 ? -16.128 -10.955 18.655 1.00 95.19 201 GLY A CA 1
ATOM 1481 C C . GLY A 1 201 ? -17.330 -10.251 18.021 1.00 95.19 201 GLY A C 1
ATOM 1482 O O . GLY A 1 201 ? -17.191 -9.324 17.222 1.00 95.19 201 GLY A O 1
ATOM 1483 N N . ASP A 1 202 ? -18.528 -10.708 18.378 1.00 90.62 202 ASP A N 1
ATOM 1484 C CA . ASP A 1 202 ? -19.771 -10.282 17.729 1.00 90.62 202 ASP A CA 1
ATOM 1485 C C . ASP A 1 202 ? -20.034 -8.773 17.852 1.00 90.62 202 ASP A C 1
ATOM 1487 O O . ASP A 1 202 ? -19.672 -8.127 18.846 1.00 90.62 202 ASP A O 1
ATOM 1491 N N . ASN A 1 203 ? -20.716 -8.227 16.839 1.00 90.31 203 ASN A N 1
ATOM 1492 C CA . ASN A 1 203 ? -21.082 -6.810 16.704 1.00 90.31 203 ASN A CA 1
ATOM 1493 C C . ASN A 1 203 ? -19.892 -5.835 16.623 1.00 90.31 203 ASN A C 1
ATOM 1495 O O . ASN A 1 203 ? -20.061 -4.639 16.856 1.00 90.31 203 ASN A O 1
ATOM 1499 N N . ALA A 1 204 ? -18.690 -6.325 16.309 1.00 92.75 204 ALA A N 1
ATOM 1500 C CA . ALA A 1 204 ? -17.547 -5.469 16.025 1.00 92.75 204 ALA A CA 1
ATOM 1501 C C . ALA A 1 204 ? -17.651 -4.835 14.628 1.00 92.75 204 ALA A C 1
ATOM 1503 O O . ALA A 1 204 ? -17.956 -5.504 13.636 1.00 92.75 204 ALA A O 1
ATOM 1504 N N . SER A 1 205 ? -17.319 -3.551 14.551 1.00 91.00 205 SER A N 1
ATOM 1505 C CA . SER A 1 205 ? -17.073 -2.833 13.300 1.00 91.00 205 SER A CA 1
ATOM 1506 C C . SER A 1 205 ? -15.596 -2.934 12.932 1.00 91.00 205 SER A C 1
ATOM 1508 O O . SER A 1 205 ? -14.758 -3.217 13.786 1.00 91.00 205 SER A O 1
ATOM 1510 N N . SER A 1 206 ? -15.249 -2.697 11.665 1.00 91.44 206 SER A N 1
ATOM 1511 C CA . SER A 1 206 ? -13.845 -2.618 11.248 1.00 91.44 206 SER A CA 1
ATOM 1512 C C . SER A 1 206 ? -13.620 -1.599 10.147 1.00 91.44 206 SER A C 1
ATOM 1514 O O . SER A 1 206 ? -14.442 -1.513 9.235 1.00 91.44 206 SER A O 1
ATOM 1516 N N . THR A 1 207 ? -12.450 -0.975 10.144 1.00 90.12 207 THR A N 1
ATOM 1517 C CA . THR A 1 207 ? -11.929 -0.199 9.016 1.00 90.12 207 THR A CA 1
ATOM 1518 C C . THR A 1 207 ? -10.565 -0.726 8.583 1.00 90.12 207 THR A C 1
ATOM 1520 O O . THR A 1 207 ? -9.914 -1.466 9.322 1.00 90.12 207 THR A O 1
ATOM 1523 N N . PHE A 1 208 ? -10.132 -0.337 7.389 1.00 89.00 208 PHE A N 1
ATOM 1524 C CA . PHE A 1 208 ? -8.764 -0.552 6.935 1.00 89.00 208 PHE A CA 1
ATOM 1525 C C . PHE A 1 208 ? -7.961 0.737 7.132 1.00 89.00 208 PHE A C 1
ATOM 1527 O O . PHE A 1 208 ? -8.450 1.814 6.803 1.00 89.00 208 PHE A O 1
ATOM 1534 N N . LEU A 1 209 ? -6.761 0.610 7.687 1.00 86.12 209 LEU A N 1
ATOM 1535 C CA . LEU A 1 209 ? -5.823 1.687 7.968 1.00 86.12 209 LEU A CA 1
ATOM 1536 C C . LEU A 1 209 ? -4.748 1.702 6.880 1.00 86.12 209 LEU A C 1
ATOM 1538 O O . LEU A 1 209 ? -4.054 0.701 6.682 1.00 86.12 209 LEU A O 1
ATOM 1542 N N . ASP A 1 210 ? -4.627 2.830 6.190 1.00 77.94 210 ASP A N 1
ATOM 1543 C CA . ASP A 1 210 ? -3.600 3.096 5.189 1.00 77.94 210 ASP A CA 1
ATOM 1544 C C . ASP A 1 210 ? -2.555 4.105 5.704 1.00 77.94 210 ASP A C 1
ATOM 1546 O O . ASP A 1 210 ? -2.759 4.806 6.700 1.00 77.94 210 ASP A O 1
ATOM 1550 N N . ASP A 1 211 ? -1.429 4.205 4.995 1.00 68.12 211 ASP A N 1
ATOM 1551 C CA . ASP A 1 211 ? -0.324 5.111 5.351 1.00 68.12 211 ASP A CA 1
ATOM 1552 C C . ASP A 1 211 ? -0.688 6.596 5.283 1.00 68.12 211 ASP A C 1
ATOM 1554 O O . ASP A 1 211 ? -0.000 7.433 5.865 1.00 68.12 211 ASP A O 1
ATOM 1558 N N . ASN A 1 212 ? -1.777 6.939 4.594 1.00 64.06 212 ASN A N 1
ATOM 1559 C CA . ASN A 1 212 ? -2.211 8.324 4.434 1.00 64.06 212 ASN A CA 1
ATOM 1560 C C . ASN A 1 212 ? -2.969 8.866 5.648 1.00 64.06 212 ASN A C 1
ATOM 1562 O O . ASN A 1 212 ? -3.373 10.029 5.638 1.00 64.06 212 ASN A O 1
ATOM 1566 N N . GLY A 1 213 ? -3.212 8.035 6.668 1.00 56.44 213 GLY A N 1
ATOM 1567 C CA . GLY A 1 213 ? -3.876 8.445 7.908 1.00 56.44 213 GLY A CA 1
ATOM 1568 C C . GLY A 1 213 ? -5.299 8.963 7.719 1.00 56.44 213 GLY A C 1
ATOM 1569 O O . GLY A 1 213 ? -5.820 9.659 8.587 1.00 56.44 213 GLY A O 1
ATOM 1570 N N . ALA A 1 214 ? -5.945 8.636 6.596 1.00 49.06 214 ALA A N 1
ATOM 1571 C CA . ALA A 1 214 ? -7.097 9.389 6.108 1.00 49.06 214 ALA A CA 1
ATOM 1572 C C . ALA A 1 214 ? -8.468 8.769 6.424 1.00 49.06 214 ALA A C 1
ATOM 1574 O O . ALA A 1 214 ? -9.477 9.217 5.884 1.00 49.06 214 ALA A O 1
ATOM 1575 N N . SER A 1 215 ? -8.577 7.780 7.314 1.00 55.75 215 SER A N 1
ATOM 1576 C CA . SER A 1 215 ? -9.909 7.343 7.761 1.00 55.75 215 SER A CA 1
ATOM 1577 C C . SER A 1 215 ? -9.942 6.859 9.208 1.00 55.75 215 SER A C 1
ATOM 1579 O O . SER A 1 215 ? -10.071 5.671 9.504 1.00 55.75 215 SER A O 1
ATOM 1581 N N . GLY A 1 216 ? -9.890 7.818 10.135 1.00 60.28 216 GLY A N 1
ATOM 1582 C CA . GLY A 1 216 ? -10.382 7.590 11.491 1.00 60.28 216 GLY A CA 1
ATOM 1583 C C . GLY A 1 216 ? -11.854 7.166 11.444 1.00 60.28 216 GLY A C 1
ATOM 1584 O O . GLY A 1 216 ? -12.648 7.728 10.686 1.00 60.28 216 GLY A O 1
ATOM 1585 N N . VAL A 1 217 ? -12.232 6.157 12.230 1.00 66.75 217 VAL A N 1
ATOM 1586 C CA . VAL A 1 217 ? -13.633 5.740 12.306 1.00 66.75 217 VAL A CA 1
ATOM 1587 C C . VAL A 1 217 ? -14.384 6.654 13.259 1.00 66.75 217 VAL A C 1
ATOM 1589 O O . VAL A 1 217 ? -14.039 6.775 14.432 1.00 66.75 217 VAL A O 1
ATOM 1592 N N . GLN A 1 218 ? -15.444 7.285 12.768 1.00 70.75 218 GLN A N 1
ATOM 1593 C CA . GLN A 1 218 ? -16.300 8.132 13.591 1.00 70.75 218 GLN A CA 1
ATOM 1594 C C . GLN A 1 218 ? -17.578 7.379 13.948 1.00 70.75 218 GLN A C 1
ATOM 1596 O O . GLN A 1 218 ? -18.340 6.974 13.071 1.00 70.75 218 GLN A O 1
ATOM 1601 N N . ASP A 1 219 ? -17.817 7.208 15.248 1.00 72.06 219 ASP A N 1
ATOM 1602 C CA . ASP A 1 219 ? -19.077 6.698 15.782 1.00 72.06 219 ASP A CA 1
ATOM 1603 C C . ASP A 1 219 ? -19.770 7.796 16.592 1.00 72.06 219 ASP A C 1
ATOM 1605 O O . ASP A 1 219 ? -19.458 8.032 17.756 1.00 72.06 219 ASP A O 1
ATOM 1609 N N . ASN A 1 220 ? -20.738 8.450 15.950 1.00 73.06 220 ASN A N 1
ATOM 1610 C CA . ASN A 1 220 ? -21.498 9.564 16.516 1.00 73.06 220 ASN A CA 1
ATOM 1611 C C . ASN A 1 220 ? -22.718 9.117 17.342 1.00 73.06 220 ASN A C 1
ATOM 1613 O O . ASN A 1 220 ? -23.536 9.953 17.741 1.00 73.06 220 ASN A O 1
ATOM 1617 N N . SER A 1 221 ? -22.905 7.811 17.568 1.00 72.06 221 SER A N 1
ATOM 1618 C CA . SER A 1 221 ? -24.107 7.279 18.229 1.00 72.06 221 SER A CA 1
ATOM 1619 C C . SER A 1 221 ? -24.068 7.373 19.760 1.00 72.06 221 SER A C 1
ATOM 1621 O O . SER A 1 221 ? -25.092 7.221 20.436 1.00 72.06 221 SER A O 1
ATOM 1623 N N . VAL A 1 222 ? -22.897 7.651 20.327 1.00 76.38 222 VAL A N 1
ATOM 1624 C CA . VAL A 1 222 ? -22.641 7.485 21.754 1.00 76.38 222 VAL A CA 1
ATOM 1625 C C . VAL A 1 222 ? -22.992 8.754 22.542 1.00 76.38 222 VAL A C 1
ATOM 1627 O O . VAL A 1 222 ? -22.561 9.866 22.224 1.00 76.38 222 VAL A O 1
ATOM 1630 N N . ARG A 1 223 ? -23.782 8.586 23.608 1.00 83.75 223 ARG A N 1
ATOM 1631 C CA . ARG A 1 223 ? -24.270 9.666 24.488 1.00 83.75 223 ARG A CA 1
ATOM 1632 C C . ARG A 1 223 ? -23.450 9.757 25.777 1.00 83.75 223 ARG A C 1
ATOM 1634 O O . ARG A 1 223 ? -22.558 8.949 26.009 1.00 83.75 223 ARG A O 1
ATOM 1641 N N . ALA A 1 224 ? -23.802 10.679 26.665 1.00 86.44 224 ALA A N 1
ATOM 1642 C CA . ALA A 1 224 ? -23.293 10.686 28.034 1.00 86.44 224 ALA A CA 1
ATOM 1643 C C . ALA A 1 224 ? -23.496 9.328 28.740 1.00 86.44 224 ALA A C 1
ATOM 1645 O O . ALA A 1 224 ? -24.559 8.710 28.624 1.00 86.44 224 ALA A O 1
ATOM 1646 N N . GLY A 1 225 ? -22.481 8.870 29.471 1.00 90.25 225 GLY A N 1
ATOM 1647 C CA . GLY A 1 225 ? -22.473 7.565 30.135 1.00 90.25 225 GLY A CA 1
ATOM 1648 C C . GLY A 1 225 ? -21.081 6.943 30.216 1.00 90.25 225 GLY A C 1
ATOM 1649 O O . GLY A 1 225 ? -20.112 7.500 29.704 1.00 90.25 225 GLY A O 1
ATOM 1650 N N . SER A 1 226 ? -20.983 5.781 30.858 1.00 92.06 226 SER A N 1
ATOM 1651 C CA . SER A 1 226 ? -19.755 4.986 30.909 1.00 92.06 226 SER A CA 1
ATOM 1652 C C . SER A 1 226 ? -19.770 3.911 29.826 1.00 92.06 226 SER A C 1
ATOM 1654 O O . SER A 1 226 ? -20.780 3.245 29.607 1.00 92.06 226 SER A O 1
ATOM 1656 N N . TYR A 1 227 ? -18.638 3.739 29.154 1.00 91.94 227 TYR A N 1
ATOM 1657 C CA . TYR A 1 227 ? -18.463 2.812 28.044 1.00 91.94 227 TYR A CA 1
ATOM 1658 C C . TYR A 1 227 ? -17.184 2.004 28.220 1.00 91.94 227 TYR A C 1
ATOM 1660 O O . TYR A 1 227 ? -16.184 2.504 28.735 1.00 91.94 227 TYR A O 1
ATOM 1668 N N . ARG A 1 228 ? -17.220 0.761 27.745 1.00 93.62 228 ARG A N 1
ATOM 1669 C CA . ARG A 1 228 ? -16.043 -0.046 27.437 1.00 93.62 228 ARG A CA 1
ATOM 1670 C C . ARG A 1 228 ? -15.862 -0.059 25.926 1.00 93.62 228 ARG A C 1
ATOM 1672 O O . ARG A 1 228 ? -16.776 -0.430 25.192 1.00 93.62 228 ARG A O 1
ATOM 1679 N N . VAL A 1 229 ? -14.682 0.333 25.484 1.00 91.75 229 VAL A N 1
ATOM 1680 C CA . VAL A 1 229 ? -14.236 0.245 24.099 1.00 91.75 229 VAL A CA 1
ATOM 1681 C C . VAL A 1 229 ? -13.314 -0.954 24.010 1.00 91.75 229 VAL A C 1
ATOM 1683 O O . VAL A 1 229 ? -12.283 -0.963 24.669 1.00 91.75 229 VAL A O 1
ATOM 1686 N N . THR A 1 230 ? -13.670 -1.938 23.199 1.00 94.69 230 THR A N 1
ATOM 1687 C CA . THR A 1 230 ? -12.781 -3.046 22.849 1.00 94.69 230 THR A CA 1
ATOM 1688 C C . THR A 1 230 ? -12.269 -2.797 21.439 1.00 94.69 230 THR A C 1
ATOM 1690 O O . THR A 1 230 ? -13.080 -2.644 20.529 1.00 94.69 230 THR A O 1
ATOM 1693 N N . ALA A 1 231 ? -10.958 -2.750 21.232 1.00 93.69 231 ALA A N 1
ATOM 1694 C CA . ALA A 1 231 ? -10.355 -2.552 19.914 1.00 93.69 231 ALA A CA 1
ATOM 1695 C C . ALA A 1 231 ? -9.222 -3.549 19.670 1.00 93.69 231 ALA A C 1
ATOM 1697 O O . ALA A 1 231 ? -8.532 -3.939 20.605 1.00 93.69 231 ALA A O 1
ATOM 1698 N N . ALA A 1 232 ? -9.030 -3.956 18.420 1.00 95.38 232 ALA A N 1
ATOM 1699 C CA . ALA A 1 232 ? -7.967 -4.869 18.011 1.00 95.38 232 ALA A CA 1
ATOM 1700 C C . ALA A 1 232 ? -7.445 -4.446 16.642 1.00 95.38 232 ALA A C 1
ATOM 1702 O O . ALA A 1 232 ? -8.246 -4.169 15.747 1.00 95.38 232 ALA A O 1
ATOM 1703 N N . CYS A 1 233 ? -6.127 -4.418 16.461 1.00 92.88 233 CYS A N 1
ATOM 1704 C CA . CYS A 1 233 ? -5.524 -4.144 15.161 1.00 92.88 233 CYS A CA 1
ATOM 1705 C C . CYS A 1 233 ? -4.791 -5.377 14.619 1.00 92.88 233 CYS A C 1
ATOM 1707 O O . CYS A 1 233 ? -4.064 -6.060 15.339 1.00 92.88 233 CYS A O 1
ATOM 1709 N N . ILE A 1 234 ? -4.972 -5.643 13.327 1.00 93.75 234 ILE A N 1
ATOM 1710 C CA . ILE A 1 234 ? -4.245 -6.647 12.553 1.00 93.75 234 ILE A CA 1
ATOM 1711 C C . ILE A 1 234 ? -3.376 -5.908 11.539 1.00 93.75 234 ILE A C 1
ATOM 1713 O O . ILE A 1 234 ? -3.913 -5.311 10.610 1.00 93.75 234 ILE A O 1
ATOM 1717 N N . GLY A 1 235 ? -2.053 -5.968 11.681 1.00 91.38 235 GLY A N 1
ATOM 1718 C CA . GLY A 1 235 ? -1.133 -5.341 10.733 1.00 91.38 235 GLY A CA 1
ATOM 1719 C C . GLY A 1 235 ? 0.204 -4.953 11.354 1.00 91.38 235 GLY A C 1
ATOM 1720 O O . GLY A 1 235 ? 0.801 -5.754 12.069 1.00 91.38 235 GLY A O 1
ATOM 1721 N N . THR A 1 236 ? 0.679 -3.741 11.080 1.00 87.75 236 THR A N 1
ATOM 1722 C CA . THR A 1 236 ? 1.942 -3.202 11.598 1.00 87.75 236 THR A CA 1
ATOM 1723 C C . THR A 1 236 ? 1.746 -1.828 12.216 1.00 87.75 236 THR A C 1
ATOM 1725 O O . THR A 1 236 ? 0.873 -1.080 11.794 1.00 87.75 236 THR A O 1
ATOM 1728 N N . GLY A 1 237 ? 2.606 -1.484 13.178 1.00 86.88 237 GLY A N 1
ATOM 1729 C CA . GLY A 1 237 ? 2.618 -0.177 13.837 1.00 86.88 237 GLY A CA 1
ATOM 1730 C C . GLY A 1 237 ? 1.537 -0.008 14.917 1.00 86.88 237 GLY A C 1
ATOM 1731 O O . GLY A 1 237 ? 0.659 -0.860 15.059 1.00 86.88 237 GLY A O 1
ATOM 1732 N N . PRO A 1 238 ? 1.620 1.067 15.715 1.00 87.50 238 PRO A N 1
ATOM 1733 C CA . PRO A 1 238 ? 0.612 1.401 16.711 1.00 87.50 238 PRO A CA 1
ATOM 1734 C C . PRO A 1 238 ? -0.477 2.303 16.123 1.00 87.50 238 PRO A C 1
ATOM 1736 O O . PRO A 1 238 ? -0.202 3.270 15.410 1.00 87.50 238 PRO A O 1
ATOM 1739 N N . VAL A 1 239 ? -1.724 2.041 16.494 1.00 87.25 239 VAL A N 1
ATOM 1740 C CA . VAL A 1 239 ? -2.864 2.895 16.160 1.00 87.25 239 VAL A CA 1
ATOM 1741 C C . VAL A 1 239 ? -3.203 3.764 17.365 1.00 87.25 239 VAL A C 1
ATOM 1743 O O . VAL A 1 239 ? -3.493 3.251 18.447 1.00 87.25 239 VAL A O 1
ATOM 1746 N N . HIS A 1 240 ? -3.199 5.084 17.193 1.00 86.12 240 HIS A N 1
ATOM 1747 C CA . HIS A 1 240 ? -3.521 6.017 18.271 1.00 86.12 240 HIS A CA 1
ATOM 1748 C C . HIS A 1 240 ? -4.982 6.403 18.193 1.00 86.12 240 HIS A C 1
ATOM 1750 O O . HIS A 1 240 ? -5.361 7.102 17.268 1.00 86.12 240 HIS A O 1
ATOM 1756 N N . GLY A 1 241 ? -5.780 5.961 19.158 1.00 84.44 241 GLY A N 1
ATOM 1757 C CA . GLY A 1 241 ? -7.180 6.329 19.276 1.00 84.44 241 GLY A CA 1
ATOM 1758 C C . GLY A 1 241 ? -7.393 7.445 20.291 1.00 84.44 241 GLY A C 1
ATOM 1759 O O . GLY A 1 241 ? -6.693 7.542 21.303 1.00 84.44 241 GLY A O 1
ATOM 1760 N N . GLN A 1 242 ? -8.397 8.277 20.054 1.00 86.00 242 GLN A N 1
ATOM 1761 C CA . GLN A 1 242 ? -8.846 9.272 21.023 1.00 86.00 242 GLN A CA 1
ATOM 1762 C C . GLN A 1 242 ? -10.361 9.231 21.126 1.00 86.00 242 GLN A C 1
ATOM 1764 O O . GLN A 1 242 ? -11.027 9.213 20.101 1.00 86.00 242 GLN A O 1
ATOM 1769 N N . ALA A 1 243 ? -10.885 9.247 22.350 1.00 84.31 243 ALA A N 1
ATOM 1770 C CA . ALA A 1 243 ? -12.294 9.437 22.655 1.00 84.31 243 ALA A CA 1
ATOM 1771 C C . ALA A 1 243 ? -12.487 10.826 23.264 1.00 84.31 243 ALA A C 1
ATOM 1773 O O . ALA A 1 243 ? -11.771 11.218 24.189 1.00 84.31 243 ALA A O 1
ATOM 1774 N N . GLY A 1 244 ? -13.454 11.583 22.758 1.00 81.94 244 GLY A N 1
ATOM 1775 C CA . GLY A 1 244 ? -13.658 12.961 23.187 1.00 81.94 244 GLY A CA 1
ATOM 1776 C C . GLY A 1 244 ? -14.959 13.568 22.693 1.00 81.94 244 GLY A C 1
ATOM 1777 O O . GLY A 1 244 ? -15.786 12.894 22.072 1.00 81.94 244 GLY A O 1
ATOM 1778 N N . ASN A 1 245 ? -15.137 14.850 22.993 1.00 77.50 245 ASN A N 1
ATOM 1779 C CA . ASN A 1 245 ? -16.320 15.599 22.595 1.00 77.50 245 ASN A CA 1
ATOM 1780 C C . ASN A 1 245 ? -16.067 16.312 21.263 1.00 77.50 245 ASN A C 1
ATOM 1782 O O . ASN A 1 245 ? -15.113 17.085 21.145 1.00 77.50 245 ASN A O 1
ATOM 1786 N N . GLN A 1 246 ? -16.937 16.067 20.284 1.00 71.31 246 GLN A N 1
ATOM 1787 C CA . GLN A 1 246 ? -17.021 16.868 19.066 1.00 71.31 246 GLN A CA 1
ATOM 1788 C C . GLN A 1 246 ? -18.224 17.787 19.161 1.00 71.31 246 GLN A C 1
ATOM 1790 O O . GLN A 1 246 ? -19.375 17.344 19.137 1.00 71.31 246 GLN A O 1
ATOM 1795 N N . GLN A 1 247 ? -17.966 19.087 19.226 1.00 69.94 247 GLN A N 1
ATOM 1796 C CA . GLN A 1 247 ? -19.022 20.052 18.957 1.00 69.94 247 GLN A CA 1
ATOM 1797 C C . GLN A 1 247 ? -19.298 20.077 17.450 1.00 69.94 247 GLN A C 1
ATOM 1799 O O . GLN A 1 247 ? -18.374 19.934 16.655 1.00 69.94 247 GLN A O 1
ATOM 1804 N N . ALA A 1 248 ? -20.556 20.289 17.051 1.00 68.38 248 ALA A N 1
ATOM 1805 C CA . ALA A 1 248 ? -20.990 20.214 15.649 1.00 68.38 248 ALA A CA 1
ATOM 1806 C C . ALA A 1 248 ? -20.157 21.076 14.677 1.00 68.38 248 ALA A C 1
ATOM 1808 O O . ALA A 1 248 ? -20.061 20.751 13.499 1.00 68.38 248 ALA A O 1
ATOM 1809 N N . THR A 1 249 ? -19.552 22.157 15.170 1.00 72.56 249 THR A N 1
ATOM 1810 C CA . THR A 1 249 ? -18.704 23.078 14.398 1.00 72.56 249 THR A CA 1
ATOM 1811 C C . THR A 1 249 ? -17.432 23.479 15.157 1.00 72.56 249 THR A C 1
ATOM 1813 O O . THR A 1 249 ? -16.834 24.505 14.845 1.00 72.56 249 THR A O 1
ATOM 1816 N N . GLY A 1 250 ? -17.053 22.733 16.201 1.00 73.44 250 GLY A N 1
ATOM 1817 C CA . GLY A 1 250 ? -15.950 23.091 17.097 1.00 73.44 250 GLY A CA 1
ATOM 1818 C C . GLY A 1 250 ? -14.774 22.114 17.036 1.00 73.44 250 GLY A C 1
ATOM 1819 O O . GLY A 1 250 ? -14.900 21.034 16.454 1.00 73.44 250 GLY A O 1
ATOM 1820 N N . PRO A 1 251 ? -13.629 22.480 17.638 1.00 77.50 251 PRO A N 1
ATOM 1821 C CA . PRO A 1 251 ? -12.471 21.601 17.713 1.00 77.50 251 PRO A CA 1
ATOM 1822 C C . PRO A 1 251 ? -12.798 20.330 18.502 1.00 77.50 251 PRO A C 1
ATOM 1824 O O . PRO A 1 251 ? -13.643 20.323 19.403 1.00 77.50 251 PRO A O 1
ATOM 1827 N N . PHE A 1 252 ? -12.105 19.245 18.166 1.00 78.81 252 PHE A N 1
ATOM 1828 C CA . PHE A 1 252 ? -12.165 18.028 18.957 1.00 78.81 252 PHE A CA 1
ATOM 1829 C C . PHE A 1 252 ? -11.473 18.245 20.304 1.00 78.81 252 PHE A C 1
ATOM 1831 O O . PHE A 1 252 ? -10.324 18.683 20.364 1.00 78.81 252 PHE A O 1
ATOM 1838 N N . HIS A 1 253 ? -12.173 17.921 21.389 1.00 82.75 253 HIS A N 1
ATOM 1839 C CA . HIS A 1 253 ? -11.616 17.959 22.735 1.00 82.75 253 HIS A CA 1
ATOM 1840 C C . HIS A 1 253 ? -11.415 16.526 23.244 1.00 82.75 253 HIS A C 1
ATOM 1842 O O . HIS A 1 253 ? -12.395 15.903 23.681 1.00 82.75 253 HIS A O 1
ATOM 1848 N N . PRO A 1 254 ? -10.182 15.982 23.189 1.00 84.31 254 PRO A N 1
ATOM 1849 C CA . PRO A 1 254 ? -9.916 14.625 23.643 1.00 84.31 254 PRO A CA 1
ATOM 1850 C C . PRO A 1 254 ? -10.136 14.516 25.152 1.00 84.31 254 PRO A C 1
ATOM 1852 O O . PRO A 1 254 ? -9.575 15.277 25.937 1.00 84.31 254 PRO A O 1
ATOM 1855 N N . LEU A 1 255 ? -10.955 13.547 25.558 1.00 86.50 255 LEU A N 1
ATOM 1856 C CA . LEU A 1 255 ? -11.168 13.188 26.962 1.00 86.50 255 LEU A CA 1
ATOM 1857 C C . LEU A 1 255 ? -10.223 12.064 27.388 1.00 86.50 255 LEU A C 1
ATOM 1859 O O . LEU A 1 255 ? -9.775 12.023 28.532 1.00 86.50 255 LEU A O 1
ATOM 1863 N N . LYS A 1 256 ? -9.928 11.137 26.471 1.00 88.56 256 LYS A N 1
ATOM 1864 C CA . LYS A 1 256 ? -9.018 10.019 26.701 1.00 88.56 256 LYS A CA 1
ATOM 1865 C C . LYS A 1 256 ? -8.324 9.613 25.407 1.00 88.56 256 LYS A C 1
ATOM 1867 O O . LYS A 1 256 ? -8.991 9.370 24.409 1.00 88.56 256 LYS A O 1
ATOM 1872 N N . ALA A 1 257 ? -7.004 9.483 25.455 1.00 89.00 257 ALA A N 1
ATOM 1873 C CA . ALA A 1 257 ? -6.211 8.860 24.402 1.00 89.00 257 ALA A CA 1
ATOM 1874 C C . ALA A 1 257 ? -5.867 7.413 24.781 1.00 89.00 257 ALA A C 1
ATOM 1876 O O . ALA A 1 257 ? -5.771 7.073 25.964 1.00 89.00 257 ALA A O 1
ATOM 1877 N N . PHE A 1 258 ? -5.687 6.562 23.781 1.00 89.06 258 PHE A N 1
ATOM 1878 C CA . PHE A 1 258 ? -5.246 5.179 23.931 1.00 89.06 258 PHE A CA 1
ATOM 1879 C C . PHE A 1 258 ? -4.454 4.745 22.700 1.00 89.06 258 PHE A C 1
ATOM 1881 O O . PHE A 1 258 ? -4.541 5.349 21.633 1.00 89.06 258 PHE A O 1
ATOM 1888 N N . VAL A 1 259 ? -3.665 3.690 22.868 1.00 91.06 259 VAL A N 1
ATOM 1889 C CA . VAL A 1 259 ? -2.861 3.090 21.805 1.00 91.06 259 VAL A CA 1
ATOM 1890 C C . VAL A 1 259 ? -3.274 1.633 21.666 1.00 91.06 259 VAL A C 1
ATOM 1892 O O . VAL A 1 259 ? -3.415 0.932 22.670 1.00 91.06 259 VAL A O 1
ATOM 1895 N N . VAL A 1 260 ? -3.500 1.204 20.429 1.00 91.3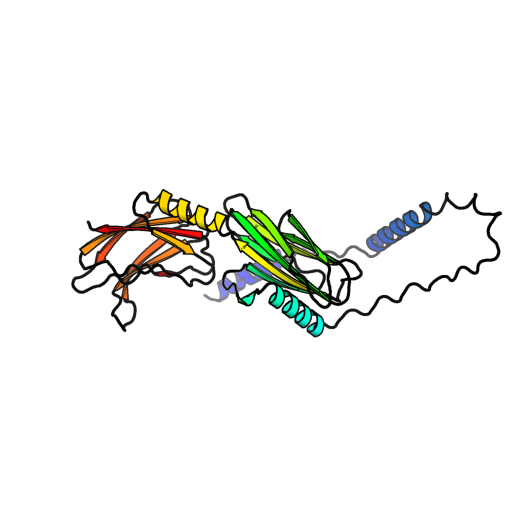1 260 VAL A N 1
ATOM 1896 C CA . VAL A 1 260 ? -3.797 -0.180 20.058 1.00 91.31 260 VAL A CA 1
ATOM 1897 C C . VAL A 1 260 ? -2.637 -0.675 19.211 1.00 91.31 260 VAL A C 1
ATOM 1899 O O . VAL A 1 260 ? -2.420 -0.181 18.107 1.00 91.31 260 VAL A O 1
ATOM 1902 N N . GLU A 1 261 ? -1.885 -1.639 19.726 1.00 91.88 261 GLU A N 1
ATOM 1903 C CA . GLU A 1 261 ? -0.823 -2.278 18.954 1.00 91.88 261 GLU A CA 1
ATOM 1904 C C . GLU A 1 261 ? -1.439 -3.196 17.894 1.00 91.88 261 GLU A C 1
ATOM 1906 O O . GLU A 1 261 ? -2.412 -3.907 18.159 1.00 91.88 261 GLU A O 1
ATOM 1911 N N . CYS A 1 262 ? -0.871 -3.222 16.689 1.00 90.19 262 CYS A N 1
ATOM 1912 C CA . CYS A 1 262 ? -1.281 -4.168 15.651 1.00 90.19 262 CYS A CA 1
ATOM 1913 C C . CYS A 1 262 ? -0.690 -5.568 15.887 1.00 90.19 262 CYS A C 1
ATOM 1915 O O . CYS A 1 262 ? 0.005 -6.123 15.040 1.00 90.19 262 CYS A O 1
ATOM 1917 N N . ASP A 1 263 ? -0.961 -6.148 17.061 1.00 92.81 263 ASP A N 1
ATOM 1918 C CA . ASP A 1 263 ? -0.500 -7.481 17.471 1.00 92.81 263 ASP A CA 1
ATOM 1919 C C . ASP A 1 263 ? -1.591 -8.570 17.373 1.00 92.81 263 ASP A C 1
ATOM 1921 O O . ASP A 1 263 ? -1.347 -9.738 17.699 1.00 92.81 263 ASP A O 1
ATOM 1925 N N . GLY A 1 264 ? -2.782 -8.193 16.897 1.00 93.19 264 GLY A N 1
ATOM 1926 C CA . GLY A 1 264 ? -3.948 -9.054 16.734 1.00 93.19 264 GLY A CA 1
ATOM 1927 C C . GLY A 1 264 ? -4.707 -9.382 18.013 1.00 93.19 264 GLY A C 1
ATOM 1928 O O . GLY A 1 264 ? -5.575 -10.255 17.980 1.00 93.19 264 GLY A O 1
ATOM 1929 N N . LYS A 1 265 ? -4.417 -8.707 19.129 1.00 96.12 265 LYS A N 1
ATOM 1930 C CA . LYS A 1 265 ? -5.163 -8.872 20.378 1.00 96.12 265 LYS A CA 1
ATOM 1931 C C . LYS A 1 265 ? -6.183 -7.762 20.573 1.00 96.12 265 LYS A C 1
ATOM 1933 O O . LYS A 1 265 ? -6.041 -6.647 20.080 1.00 96.12 265 LYS A O 1
ATOM 1938 N N . ALA A 1 266 ? -7.224 -8.092 21.329 1.00 96.81 266 ALA A N 1
ATOM 1939 C CA . ALA A 1 266 ? -8.180 -7.115 21.812 1.00 96.81 266 ALA A CA 1
ATOM 1940 C C . ALA A 1 266 ? -7.628 -6.363 23.028 1.00 96.81 266 ALA A C 1
ATOM 1942 O O . ALA A 1 266 ? -7.056 -6.954 23.945 1.00 96.81 266 ALA A O 1
ATOM 1943 N N . HIS A 1 267 ? -7.870 -5.059 23.043 1.00 95.38 267 HIS A N 1
ATOM 1944 C CA . HIS A 1 267 ? -7.553 -4.139 24.121 1.00 95.38 267 HIS A CA 1
ATOM 1945 C C . HIS A 1 267 ? -8.836 -3.464 24.592 1.00 95.38 267 HIS A C 1
ATOM 1947 O O . HIS A 1 267 ? -9.604 -2.953 23.775 1.00 95.38 267 HIS A O 1
ATOM 1953 N N . ASP A 1 268 ? -9.050 -3.446 25.906 1.00 96.00 268 ASP A N 1
ATOM 1954 C CA . ASP A 1 268 ? -10.205 -2.806 26.526 1.00 96.00 268 ASP A CA 1
ATOM 1955 C C . ASP A 1 268 ? -9.831 -1.453 27.134 1.00 96.00 268 ASP A C 1
ATOM 1957 O O . ASP A 1 268 ? -8.868 -1.326 27.894 1.00 96.00 268 ASP A O 1
ATOM 1961 N N . PHE A 1 269 ? -10.653 -0.445 26.860 1.00 93.56 269 PHE A N 1
ATOM 1962 C CA . PHE A 1 269 ? -10.496 0.906 27.373 1.00 93.56 269 PHE A CA 1
ATOM 1963 C C . PHE A 1 269 ? -11.805 1.408 27.960 1.00 93.56 269 PHE A C 1
ATOM 1965 O O . PHE A 1 269 ? -12.848 1.399 27.309 1.00 93.56 269 PHE A O 1
ATOM 1972 N N . ASP A 1 270 ? -11.735 1.922 29.182 1.00 93.94 270 ASP A N 1
ATOM 1973 C CA . ASP A 1 270 ? -12.897 2.521 29.833 1.00 93.94 270 ASP A CA 1
ATOM 1974 C C . ASP A 1 270 ? -12.957 4.016 29.588 1.00 93.94 270 ASP A C 1
ATOM 1976 O O . ASP A 1 270 ? -11.979 4.727 29.831 1.00 93.94 270 ASP A O 1
ATOM 1980 N N . VAL A 1 271 ? -14.105 4.490 29.119 1.00 90.62 271 VAL A N 1
ATOM 1981 C CA . VAL A 1 271 ? -14.340 5.896 28.797 1.00 90.62 271 VAL A CA 1
ATOM 1982 C C . VAL A 1 271 ? -15.627 6.341 29.472 1.00 90.62 271 VAL A C 1
ATOM 1984 O O . VAL A 1 271 ? -16.673 5.718 29.307 1.00 90.62 271 VAL A O 1
ATOM 1987 N N . THR A 1 272 ? -15.566 7.446 30.208 1.00 90.69 272 THR A N 1
ATOM 1988 C CA . THR A 1 272 ? -16.757 8.096 30.760 1.00 90.69 272 THR A CA 1
ATOM 1989 C C . THR A 1 272 ? -17.007 9.383 29.993 1.00 90.69 272 THR A C 1
ATOM 1991 O O . THR A 1 272 ? -16.174 10.285 29.989 1.00 90.69 272 THR A O 1
ATOM 1994 N N . MET A 1 273 ? -18.164 9.456 29.344 1.00 86.12 273 MET A N 1
ATOM 1995 C CA . MET A 1 273 ? -18.611 10.611 28.579 1.00 86.12 273 MET A CA 1
ATOM 1996 C C . MET A 1 273 ? -19.458 11.531 29.467 1.00 86.12 273 MET A C 1
ATOM 1998 O O . MET A 1 273 ? -20.486 11.079 29.988 1.00 86.12 273 MET A O 1
ATOM 2002 N N . PRO A 1 274 ? -19.081 12.813 29.630 1.00 84.69 274 PRO A N 1
ATOM 2003 C CA . PRO A 1 274 ? -19.852 13.758 30.426 1.00 84.69 274 PRO A CA 1
ATOM 2004 C C . PRO A 1 274 ? -21.218 14.070 29.800 1.00 84.69 274 PRO A C 1
ATOM 2006 O O . PRO A 1 274 ? -21.410 13.960 28.585 1.00 84.69 274 PRO A O 1
ATOM 2009 N N . ALA A 1 275 ? -22.167 14.498 30.640 1.00 78.62 275 ALA A N 1
ATOM 2010 C CA . ALA A 1 275 ? -23.488 14.963 30.216 1.00 78.62 275 ALA A CA 1
ATOM 2011 C C . ALA A 1 275 ? -23.384 16.032 29.114 1.00 78.62 275 ALA A C 1
ATOM 2013 O O . ALA A 1 275 ? -22.499 16.881 29.150 1.00 78.62 275 ALA A O 1
ATOM 2014 N N . GLY A 1 276 ? -24.270 15.971 28.113 1.00 66.50 276 GLY A N 1
ATOM 2015 C CA . GLY A 1 276 ? -24.244 16.895 26.972 1.00 66.50 276 GLY A CA 1
ATOM 2016 C C . GLY A 1 276 ? -23.124 16.645 25.949 1.00 66.50 276 GLY A C 1
ATOM 2017 O O . GLY A 1 276 ? -23.064 17.358 24.950 1.00 66.50 276 GLY A O 1
ATOM 2018 N N . SER A 1 277 ? -22.273 15.630 26.146 1.00 65.31 277 SER A N 1
ATOM 2019 C CA . SER A 1 277 ? -21.265 15.229 25.156 1.00 65.31 277 SER A CA 1
ATOM 2020 C C . SER A 1 277 ? -21.846 14.240 24.147 1.00 65.31 277 SER A C 1
ATOM 2022 O O . SER A 1 277 ? -22.565 13.308 24.520 1.00 65.31 277 SER A O 1
ATOM 2024 N N . LYS A 1 278 ? -21.489 14.412 22.874 1.00 58.97 278 LYS A N 1
ATOM 2025 C CA . LYS A 1 278 ? -21.552 13.348 21.865 1.00 58.97 278 LYS A CA 1
ATOM 2026 C C . LYS A 1 278 ? -20.140 12.770 21.768 1.00 58.97 278 LYS A C 1
ATOM 2028 O O . LYS A 1 278 ? -19.194 13.552 21.671 1.00 58.97 278 LYS A O 1
ATOM 2033 N N . MET A 1 279 ? -19.963 11.449 21.860 1.00 53.88 279 MET A N 1
ATOM 2034 C CA . MET A 1 279 ? -18.660 10.875 21.492 1.00 53.88 279 MET A CA 1
ATOM 2035 C C . MET A 1 279 ? -18.537 11.104 19.995 1.00 53.88 279 MET A C 1
ATOM 2037 O O . MET A 1 279 ? -19.357 10.602 19.236 1.00 53.88 279 MET A O 1
ATOM 2041 N N . GLY A 1 280 ? -17.613 11.968 19.599 1.00 51.16 280 GLY A N 1
ATOM 2042 C CA . GLY A 1 280 ? -17.461 12.299 18.186 1.00 51.16 280 GLY A CA 1
ATOM 2043 C C . GLY A 1 280 ? -16.439 11.434 17.478 1.00 51.16 280 GLY A C 1
ATOM 2044 O O . GLY A 1 280 ? -16.416 11.382 16.258 1.00 51.16 280 GLY A O 1
ATOM 2045 N N . PHE A 1 281 ? -15.552 10.762 18.206 1.00 53.97 281 PHE A N 1
ATOM 2046 C CA . PHE A 1 281 ? -14.363 10.241 17.558 1.00 53.97 281 PHE A CA 1
ATOM 2047 C C . PHE A 1 281 ? -13.828 9.028 18.284 1.00 53.97 281 PHE A C 1
ATOM 2049 O O . PHE A 1 281 ? -13.657 9.058 19.499 1.00 53.97 281 PHE A O 1
ATOM 2056 N N . PHE A 1 282 ? -13.560 7.988 17.502 1.00 54.84 282 PHE A N 1
ATOM 2057 C CA . PHE A 1 282 ? -12.348 7.211 17.640 1.00 54.84 282 PHE A CA 1
ATOM 2058 C C . PHE A 1 282 ? -11.440 7.663 16.502 1.00 54.84 282 PHE A C 1
ATOM 2060 O O . PHE A 1 282 ? -11.364 7.021 15.454 1.00 54.84 282 PHE A O 1
ATOM 2067 N N . GLU A 1 283 ? -10.807 8.827 16.653 1.00 58.88 283 GLU A N 1
ATOM 2068 C CA . GLU A 1 283 ? -9.796 9.208 15.674 1.00 58.88 283 GLU A CA 1
ATOM 2069 C C . GLU A 1 283 ? -8.603 8.305 15.913 1.00 58.88 283 GLU A C 1
ATOM 2071 O O . GLU A 1 283 ? -7.845 8.479 16.863 1.00 58.88 283 GLU A O 1
ATOM 2076 N N . PHE A 1 284 ? -8.530 7.280 15.080 1.00 58.59 284 PHE A N 1
ATOM 2077 C CA . PHE A 1 284 ? -7.384 6.422 14.948 1.00 58.59 284 PHE A CA 1
ATOM 2078 C C . PHE A 1 284 ? -6.426 7.102 13.982 1.00 58.59 284 PHE A C 1
ATOM 2080 O O . PHE A 1 284 ? -6.450 6.828 12.784 1.00 58.59 284 PHE A O 1
ATOM 2087 N N . SER A 1 285 ? -5.641 8.053 14.487 1.00 58.16 285 SER A N 1
ATOM 2088 C CA . SER A 1 285 ? -4.576 8.641 13.686 1.00 58.16 285 SER A CA 1
ATOM 2089 C C . SER A 1 285 ? -3.492 7.583 13.538 1.00 58.16 285 SER A C 1
ATOM 2091 O O . SER A 1 285 ? -2.958 7.083 14.539 1.00 58.16 285 SER A O 1
ATOM 2093 N N . THR A 1 286 ? -3.156 7.234 12.304 1.00 54.72 286 THR A N 1
ATOM 2094 C CA . THR A 1 286 ? -1.926 6.497 12.069 1.00 54.72 286 THR A CA 1
ATOM 2095 C C . THR A 1 286 ? -0.781 7.475 12.330 1.00 54.72 286 THR A C 1
ATOM 2097 O O . THR A 1 286 ? -0.729 8.581 11.792 1.00 54.72 286 THR A O 1
ATOM 2100 N N . VAL A 1 287 ? 0.157 7.099 13.200 1.00 58.91 287 VAL A N 1
ATOM 2101 C CA . VAL A 1 287 ? 1.526 7.589 12.990 1.00 58.91 287 VAL A CA 1
ATOM 2102 C C . VAL A 1 287 ? 1.959 7.023 11.635 1.00 58.91 287 VAL A C 1
ATOM 2104 O O . VAL A 1 287 ? 1.418 5.990 11.244 1.00 58.91 287 VAL A O 1
ATOM 2107 N N . ALA A 1 288 ? 2.916 7.645 10.942 1.00 58.47 288 ALA A N 1
ATOM 2108 C CA . ALA A 1 288 ? 3.354 7.327 9.566 1.00 58.47 288 ALA A CA 1
ATOM 2109 C C . ALA A 1 288 ? 3.901 5.888 9.314 1.00 58.47 288 ALA A C 1
ATOM 2111 O O . ALA A 1 288 ? 4.747 5.681 8.455 1.00 58.47 288 ALA A O 1
ATOM 2112 N N . SER A 1 289 ? 3.488 4.895 10.099 1.00 65.19 289 SER A N 1
ATOM 2113 C CA . SER A 1 289 ? 3.900 3.494 10.071 1.00 65.19 289 SER A CA 1
ATOM 2114 C C . SER A 1 289 ? 2.773 2.500 10.391 1.00 65.19 289 SER A C 1
ATOM 2116 O O . SER A 1 289 ? 3.024 1.292 10.359 1.00 65.19 289 SER A O 1
ATOM 2118 N N . ALA A 1 290 ? 1.566 2.962 10.753 1.00 78.38 290 ALA A N 1
ATOM 2119 C CA . ALA A 1 290 ? 0.470 2.052 11.062 1.00 78.38 290 ALA A CA 1
ATOM 2120 C C . ALA A 1 290 ? -0.307 1.675 9.796 1.00 78.38 290 ALA A C 1
ATOM 2122 O O . ALA A 1 290 ? -0.957 2.520 9.189 1.00 78.38 290 ALA A O 1
ATOM 2123 N N . GLN A 1 291 ? -0.263 0.394 9.441 1.00 86.38 291 GLN A N 1
ATOM 2124 C CA . GLN A 1 291 ? -0.971 -0.196 8.306 1.00 86.38 291 GLN A CA 1
ATOM 2125 C C . GLN A 1 291 ? -1.733 -1.415 8.803 1.00 86.38 291 GLN A C 1
ATOM 2127 O O . GLN A 1 291 ? -1.202 -2.184 9.606 1.00 86.38 291 GLN A O 1
ATOM 2132 N N . GLY A 1 292 ? -2.948 -1.650 8.314 1.00 90.25 292 GLY A N 1
ATOM 2133 C CA . GLY A 1 292 ? -3.662 -2.867 8.685 1.00 90.25 292 GLY A CA 1
ATOM 2134 C C . GLY A 1 292 ? -5.168 -2.754 8.661 1.00 90.25 292 GLY A C 1
ATOM 2135 O O . GLY A 1 292 ? -5.750 -1.927 7.975 1.00 90.25 292 GLY A O 1
ATOM 2136 N N . ALA A 1 293 ? -5.815 -3.598 9.449 1.00 92.25 293 ALA A N 1
ATOM 2137 C CA . ALA A 1 293 ? -7.231 -3.501 9.728 1.00 92.25 293 ALA A CA 1
ATOM 2138 C C . ALA A 1 293 ? -7.461 -3.318 11.221 1.00 92.25 293 ALA A C 1
ATOM 2140 O O . ALA A 1 293 ? -6.918 -4.052 12.045 1.00 92.25 293 ALA A O 1
ATOM 2141 N N . LEU A 1 294 ? -8.316 -2.364 11.555 1.00 92.00 294 LEU A N 1
ATOM 2142 C CA . LEU A 1 294 ? -8.706 -2.074 12.919 1.00 92.00 294 LEU A CA 1
ATOM 2143 C C . LEU A 1 294 ? -10.153 -2.480 13.128 1.00 92.00 294 LEU A C 1
ATOM 2145 O O . LEU A 1 294 ? -11.047 -1.978 12.449 1.00 92.00 294 LEU A O 1
ATOM 2149 N N . GLY A 1 295 ? -10.374 -3.366 14.087 1.00 93.19 295 GLY A N 1
ATOM 2150 C CA . GLY A 1 295 ? -11.679 -3.675 14.634 1.00 93.19 295 GLY A CA 1
ATOM 2151 C C . GLY A 1 295 ? -11.944 -2.826 15.873 1.00 93.19 295 GLY A C 1
ATOM 2152 O O . GLY A 1 295 ? -11.021 -2.520 16.631 1.00 93.19 295 GLY A O 1
ATOM 2153 N N . TYR A 1 296 ? -13.208 -2.498 16.127 1.00 92.75 296 TYR A N 1
ATOM 2154 C CA . TYR A 1 296 ? -13.624 -1.905 17.396 1.00 92.75 296 TYR A CA 1
ATOM 2155 C C . TYR A 1 296 ? -15.082 -2.242 17.740 1.00 92.75 296 TYR A C 1
ATOM 2157 O O . TYR A 1 296 ? -15.914 -2.501 16.868 1.00 92.75 296 TYR A O 1
ATOM 2165 N N . ARG A 1 297 ? -15.394 -2.226 19.037 1.00 92.88 297 ARG A N 1
ATOM 2166 C CA . ARG A 1 297 ? -16.739 -2.354 19.604 1.00 92.88 297 ARG A CA 1
ATOM 2167 C C . ARG A 1 297 ? -16.873 -1.422 20.800 1.00 92.88 297 ARG A C 1
ATOM 2169 O O . ARG A 1 297 ? -16.007 -1.402 21.671 1.00 92.88 297 ARG A O 1
ATOM 2176 N N . VAL A 1 298 ? -17.988 -0.706 20.881 1.00 90.88 298 VAL A N 1
ATOM 2177 C CA . VAL A 1 298 ? -18.309 0.175 22.010 1.00 90.88 298 VAL A CA 1
ATOM 2178 C C . VAL A 1 298 ? -19.511 -0.398 22.747 1.00 90.88 298 VAL A C 1
ATOM 2180 O O . VAL A 1 298 ? -20.568 -0.603 22.161 1.00 90.88 298 VAL A O 1
ATOM 2183 N N . THR A 1 299 ? -19.352 -0.679 24.039 1.00 92.44 299 THR A N 1
ATOM 2184 C CA . THR A 1 299 ? -20.412 -1.235 24.891 1.00 92.44 299 THR A CA 1
ATOM 2185 C C . THR A 1 299 ? -20.677 -0.288 26.047 1.00 92.44 299 THR A C 1
ATOM 2187 O O . THR A 1 299 ? -19.749 0.097 26.757 1.00 92.44 299 THR A O 1
ATOM 2190 N N . ARG A 1 300 ? -21.936 0.099 26.258 1.00 92.19 300 ARG A N 1
ATOM 2191 C CA . ARG A 1 300 ? -22.327 0.879 27.437 1.00 92.19 300 ARG A CA 1
ATOM 2192 C C . ARG A 1 300 ? -22.253 -0.008 28.683 1.00 92.19 300 ARG A C 1
ATOM 2194 O O . ARG A 1 300 ? -22.724 -1.142 28.636 1.00 92.19 300 ARG A O 1
ATOM 2201 N N . ARG A 1 301 ? -21.644 0.499 29.754 1.00 91.62 301 ARG A N 1
ATOM 2202 C CA . ARG A 1 301 ? -21.628 -0.143 31.074 1.00 91.62 301 ARG A CA 1
ATOM 2203 C C . ARG A 1 301 ? -22.793 0.325 31.935 1.00 91.62 301 ARG A C 1
ATOM 2205 O O . ARG A 1 301 ? -23.234 1.484 31.742 1.00 91.62 301 ARG A O 1
#

Foldseek 3Di:
DVVVVVVVVVVCVVPPDPPPDDPDPVVVVVVVVVVVVVVVPPPPDPPDPPPPDDPDPPPPPPDPPDQDDFDDPVQQVVQQVLFQVQQPVVVCPQWPKDKAGFWGDWDKDKDAFAKKKKKKKKEFPFFWKWKDWAPDTDIFTYYNNIDMDIDIDGDDDAIDIIIITIHTDSNRGNTMMMIITIGHDPVRQVVLQVLFQVLQDPPKGKDWDGLVQPDFDWDQPDAAAKKKKKKAWAHADKWKFFWAADDPPDDTDGPDIDIHGNPSHIDIDMDGGHHPGGRTGRSRGDDSIDGTMMIMDMGGD

pLDDT: mean 82.12, std 14.87, range [43.84, 97.75]